Protein AF-A0A820G901-F1 (afdb_monomer_lite)

pLDDT: mean 82.89, std 12.98, range [43.38, 95.06]

Sequence (188 aa):
MTDSNKYHEYRKWFGLLWLIIESILLGGNIFGFSALFDILPKYGIYSNLCVNTTITNSSNANDEKVTENCEGRTGKYQLALTLGIWFYNLMPFFLGHMINYFGCRFVKLISTVFHIVGWLVLAFIKPGRDYLLFIHTVFTSISSSIILITGFVYSSYFSSNRRGLVSSLISGSSISSTMWFSIFQVNH

Radius of gyration: 21.98 Å; chains: 1; bounding box: 42×33×85 Å

Secondary structure (DSSP, 8-state):
--HHHHHHHHHHHHHHHHHHHHHHHHS-HHHHGGGGGTTGGGGTTTGGG-EEEE---SS-TT---EEEE-HHHHHHHHHHHHHHHHHHHHHHHHHHHHHHHH-HHHHHHHHHHHHHHHHHHHHT--TT-TTHHHHHHHHHHHHHHHHHHHHHHHHTTS-HHHHHHHHHHHHHHHHHTTHHHHHHHHT-

Foldseek 3Di:
DDVVVVVVVVVLVVVLVVLLVCLLQQAAQLVLLVLCLVVVVVQCQPVVQWDQDQPPPVPDPDDRPRDTDNVVVVVVSVVLSVLLVVLLVVLVVCLVVVCVPVNLVVLLVQLVVLRVVLVVLVVPDHHVVNCSSSSSSNSSSNSNSSSLVSQLVSLVPDDPVCSVVSNVSSVVSNNNSSVVSVVVSVVD

Structure (mmCIF, N/CA/C/O backbone):
data_AF-A0A820G901-F1
#
_entry.id   AF-A0A820G901-F1
#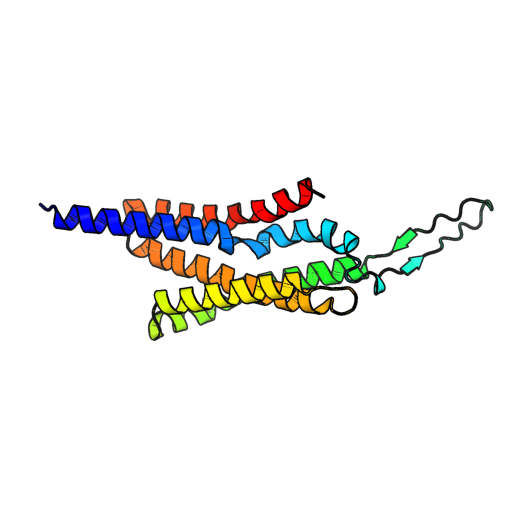
loop_
_atom_site.group_PDB
_atom_site.id
_atom_site.type_symbol
_atom_site.label_atom_id
_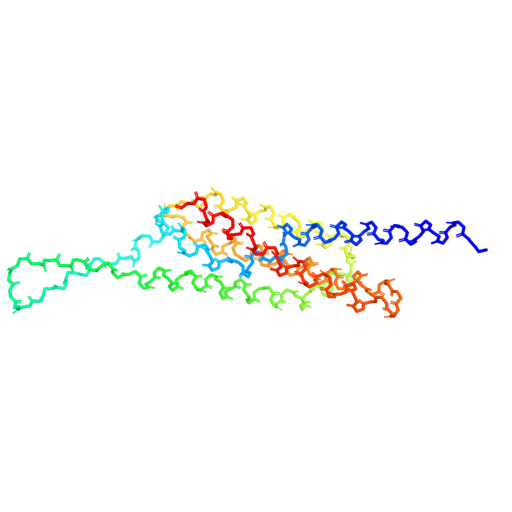atom_site.label_alt_id
_atom_site.label_comp_id
_atom_site.label_asym_id
_atom_site.label_entity_id
_atom_site.label_seq_id
_atom_site.pdbx_PDB_ins_code
_atom_site.Cartn_x
_atom_site.Cartn_y
_atom_site.Cartn_z
_atom_site.occupancy
_atom_site.B_iso_or_equiv
_atom_site.auth_seq_id
_atom_site.auth_comp_id
_atom_site.auth_asym_id
_atom_site.auth_atom_id
_atom_site.pdbx_PDB_model_num
ATOM 1 N N . MET A 1 1 ? 18.924 10.681 -35.967 1.00 48.88 1 MET A N 1
ATOM 2 C CA . MET A 1 1 ? 18.516 10.382 -34.575 1.00 48.88 1 MET A CA 1
ATOM 3 C C . MET A 1 1 ? 17.472 11.405 -34.151 1.00 48.88 1 MET A C 1
ATOM 5 O O . MET A 1 1 ? 17.832 12.562 -34.049 1.00 48.88 1 MET A O 1
ATOM 9 N N . THR A 1 2 ? 16.192 11.140 -33.912 1.00 50.91 2 THR A N 1
ATOM 10 C CA . THR A 1 2 ? 15.299 9.986 -34.124 1.00 50.91 2 THR A CA 1
ATOM 11 C C . THR A 1 2 ? 13.981 10.435 -33.476 1.00 50.91 2 THR A C 1
ATOM 13 O O . THR A 1 2 ? 13.868 10.387 -32.251 1.00 50.91 2 THR A O 1
ATOM 16 N N . ASP A 1 3 ? 12.990 10.896 -34.245 1.00 57.03 3 ASP A N 1
ATOM 17 C CA . ASP A 1 3 ? 11.671 11.225 -33.669 1.00 57.03 3 ASP A CA 1
ATOM 18 C C . ASP A 1 3 ? 11.068 10.012 -32.945 1.00 57.03 3 ASP A C 1
ATOM 20 O O . ASP A 1 3 ? 10.507 10.149 -31.860 1.00 57.03 3 ASP A O 1
ATOM 24 N N . SER A 1 4 ? 11.331 8.797 -33.442 1.00 61.41 4 SER A N 1
ATOM 25 C CA . SER A 1 4 ? 10.972 7.536 -32.779 1.00 61.41 4 SER A CA 1
ATOM 26 C C . SER A 1 4 ? 11.538 7.385 -31.358 1.00 61.41 4 SER A C 1
ATOM 28 O O . SER A 1 4 ? 10.887 6.794 -30.498 1.00 61.41 4 SER A O 1
ATOM 30 N N . ASN A 1 5 ? 12.716 7.947 -31.074 1.00 64.19 5 ASN A N 1
ATOM 31 C CA . ASN A 1 5 ? 13.359 7.855 -29.762 1.00 64.19 5 ASN A CA 1
ATOM 32 C C . ASN A 1 5 ? 12.751 8.864 -28.772 1.00 64.19 5 ASN A C 1
ATOM 34 O O . ASN A 1 5 ? 12.575 8.550 -27.596 1.00 64.19 5 ASN A O 1
ATOM 38 N N . LYS A 1 6 ? 12.325 10.040 -29.261 1.00 65.25 6 LYS A N 1
ATOM 39 C CA . LYS A 1 6 ? 11.550 11.003 -28.463 1.00 65.25 6 LYS A CA 1
ATOM 40 C C . LYS A 1 6 ? 10.208 10.412 -28.031 1.00 65.25 6 LYS A C 1
ATOM 42 O O . LYS A 1 6 ? 9.898 10.451 -26.843 1.00 65.25 6 LYS A O 1
ATOM 47 N N . TYR A 1 7 ? 9.447 9.802 -28.946 1.00 67.88 7 TYR A N 1
ATOM 48 C CA . TYR A 1 7 ? 8.170 9.149 -28.609 1.00 67.88 7 TYR A CA 1
ATOM 49 C C . TYR A 1 7 ? 8.329 8.068 -27.530 1.00 67.88 7 TYR A C 1
ATOM 51 O O . TYR A 1 7 ? 7.499 7.953 -26.624 1.00 67.88 7 TYR A O 1
ATOM 59 N N . HIS A 1 8 ? 9.421 7.303 -27.591 1.00 75.81 8 HIS A N 1
ATOM 60 C CA . HIS A 1 8 ? 9.699 6.250 -26.621 1.00 75.81 8 HIS A CA 1
ATOM 61 C C . HIS A 1 8 ? 10.051 6.794 -25.226 1.00 75.81 8 HIS A C 1
ATOM 63 O O . HIS A 1 8 ? 9.696 6.170 -24.225 1.00 75.81 8 HIS A O 1
ATOM 69 N N . GLU A 1 9 ? 10.708 7.954 -25.147 1.00 79.50 9 GLU A N 1
ATOM 70 C CA . GLU A 1 9 ? 10.990 8.652 -23.887 1.00 79.50 9 GLU A CA 1
ATOM 71 C C . GLU A 1 9 ? 9.727 9.296 -23.299 1.00 79.50 9 GLU A C 1
ATOM 73 O O . GLU A 1 9 ? 9.452 9.096 -22.116 1.00 79.50 9 GLU A O 1
ATOM 78 N N . TYR A 1 10 ? 8.900 9.979 -24.103 1.00 83.81 10 TYR A N 1
ATOM 79 C CA . TYR A 1 10 ? 7.632 10.550 -23.622 1.00 83.81 10 TYR A CA 1
ATOM 80 C C . TYR A 1 10 ? 6.729 9.480 -23.003 1.00 83.81 10 TYR A C 1
ATOM 82 O O . TYR A 1 10 ? 6.217 9.665 -21.901 1.00 83.81 10 TYR A O 1
ATOM 90 N N . ARG A 1 11 ? 6.591 8.317 -23.652 1.00 85.56 11 ARG A N 1
ATOM 91 C CA . ARG A 1 11 ? 5.766 7.215 -23.133 1.00 85.56 11 ARG A CA 1
ATOM 92 C C . ARG A 1 11 ? 6.244 6.702 -21.769 1.00 85.56 11 ARG A C 1
ATOM 94 O O . ARG A 1 11 ? 5.411 6.363 -20.931 1.00 85.56 11 ARG A O 1
ATOM 101 N N . LYS A 1 12 ? 7.561 6.669 -21.524 1.00 85.94 12 LYS A N 1
ATOM 102 C CA . LYS A 1 12 ? 8.124 6.272 -20.221 1.00 85.94 12 LYS A CA 1
ATOM 103 C C . LYS A 1 12 ? 7.783 7.282 -19.129 1.00 85.94 12 LYS A C 1
ATOM 105 O O . LYS A 1 12 ? 7.402 6.876 -18.032 1.00 85.94 12 LYS A O 1
ATOM 110 N N . TRP A 1 13 ? 7.889 8.576 -19.430 1.00 87.69 13 TRP A N 1
ATOM 111 C CA . TRP A 1 13 ? 7.553 9.648 -18.491 1.00 87.69 13 TRP A CA 1
ATOM 112 C C . TRP A 1 13 ? 6.055 9.716 -18.192 1.00 87.69 13 TRP A C 1
ATOM 114 O O . TRP A 1 13 ? 5.688 9.832 -17.028 1.00 87.69 13 TRP A O 1
ATOM 124 N N . PHE A 1 14 ? 5.190 9.541 -19.194 1.00 89.88 14 PHE A N 1
ATOM 125 C CA . PHE A 1 14 ? 3.746 9.418 -18.966 1.00 89.88 14 PHE A CA 1
ATOM 126 C C . PHE A 1 14 ? 3.404 8.200 -18.102 1.00 89.88 14 PHE A C 1
ATOM 128 O O . PHE A 1 14 ? 2.618 8.316 -17.166 1.00 89.88 14 PHE A O 1
ATOM 135 N N . GLY A 1 15 ? 4.030 7.047 -18.363 1.00 89.38 15 GLY A N 1
ATOM 136 C CA . GLY A 1 15 ? 3.854 5.859 -17.526 1.00 89.38 15 GLY A CA 1
ATOM 137 C C . GLY A 1 15 ? 4.350 6.061 -16.092 1.00 89.38 15 GLY A C 1
ATOM 138 O O . GLY A 1 15 ? 3.723 5.570 -15.158 1.00 89.38 15 GLY A O 1
ATOM 139 N N . LEU A 1 16 ? 5.432 6.825 -15.906 1.00 89.62 16 LEU A N 1
ATOM 140 C CA . LEU A 1 16 ? 5.933 7.188 -14.582 1.00 89.62 16 LEU A CA 1
ATOM 141 C C . LEU A 1 16 ? 4.968 8.121 -13.848 1.00 89.62 16 LEU A C 1
ATOM 143 O O . LEU A 1 16 ? 4.676 7.889 -12.683 1.00 89.62 16 LEU A O 1
ATOM 147 N N . LEU A 1 17 ? 4.462 9.154 -14.523 1.00 90.88 17 LEU A N 1
ATOM 148 C CA . LEU A 1 17 ? 3.498 10.085 -13.941 1.00 90.88 17 LEU A CA 1
ATOM 149 C C . LEU A 1 17 ? 2.231 9.348 -13.495 1.00 90.88 17 LEU A C 1
ATOM 151 O O . LEU A 1 17 ? 1.774 9.536 -12.373 1.00 90.88 17 LEU A O 1
ATOM 155 N N . TRP A 1 18 ? 1.710 8.465 -14.349 1.00 91.31 18 TRP A N 1
ATOM 156 C CA . TRP A 1 18 ? 0.564 7.624 -14.019 1.00 91.31 18 TRP A CA 1
ATOM 157 C C . TRP A 1 18 ? 0.836 6.734 -12.801 1.00 91.31 18 TRP A C 1
ATOM 159 O O . TRP A 1 18 ? 0.025 6.682 -11.882 1.00 91.31 18 TRP A O 1
ATOM 169 N N . LEU A 1 19 ? 2.009 6.095 -12.752 1.00 90.75 19 LEU A N 1
ATOM 170 C CA . LEU A 1 19 ? 2.422 5.283 -11.610 1.00 90.75 19 LEU A CA 1
ATOM 171 C C . LEU A 1 19 ? 2.518 6.106 -10.316 1.00 90.75 19 LEU A C 1
ATOM 173 O O . LEU A 1 19 ? 2.095 5.627 -9.274 1.00 90.75 19 LEU A O 1
ATOM 177 N N . ILE A 1 20 ? 3.046 7.332 -10.368 1.00 91.38 20 ILE A N 1
ATOM 178 C CA . ILE A 1 20 ? 3.124 8.223 -9.201 1.00 91.38 20 ILE A CA 1
ATOM 179 C C . ILE A 1 20 ? 1.720 8.572 -8.700 1.00 91.38 20 ILE A C 1
ATOM 181 O O . ILE A 1 20 ? 1.477 8.522 -7.498 1.00 91.38 20 ILE A O 1
ATOM 185 N N . ILE A 1 21 ? 0.789 8.887 -9.604 1.00 90.81 21 ILE A N 1
ATOM 186 C CA . ILE A 1 21 ? -0.607 9.170 -9.246 1.00 90.81 21 ILE A CA 1
ATOM 187 C C . ILE A 1 21 ? -1.241 7.944 -8.576 1.00 90.81 21 ILE A C 1
ATOM 189 O O . ILE A 1 21 ? -1.836 8.070 -7.508 1.00 90.81 21 ILE A O 1
ATOM 193 N N . GLU A 1 22 ? -1.065 6.752 -9.150 1.00 89.69 22 GLU A N 1
ATOM 194 C CA . GLU A 1 22 ? -1.537 5.502 -8.542 1.00 89.69 22 GLU A CA 1
ATOM 195 C C . GLU A 1 22 ? -0.908 5.264 -7.160 1.00 89.69 22 GLU A C 1
ATOM 197 O O . GLU A 1 22 ? -1.617 4.914 -6.220 1.00 89.69 22 GLU A O 1
ATOM 202 N N . SER A 1 23 ? 0.395 5.503 -6.997 1.00 89.69 23 SER A N 1
ATOM 203 C CA . SER A 1 23 ? 1.079 5.378 -5.705 1.00 89.69 23 SER A CA 1
ATOM 204 C C . SER A 1 23 ? 0.571 6.379 -4.664 1.00 89.69 23 SER A C 1
ATOM 206 O O . SER A 1 23 ? 0.454 6.019 -3.496 1.00 89.69 23 SER A O 1
ATOM 208 N N . ILE A 1 24 ? 0.220 7.607 -5.057 1.00 89.19 24 ILE A N 1
ATOM 209 C CA . ILE A 1 24 ? -0.359 8.611 -4.145 1.00 89.19 24 ILE A CA 1
ATOM 210 C C . ILE A 1 24 ? -1.772 8.220 -3.704 1.00 89.19 24 ILE A C 1
ATOM 212 O O . ILE A 1 24 ? -2.181 8.537 -2.590 1.00 89.19 24 ILE A O 1
ATOM 216 N N . LEU A 1 25 ? -2.537 7.553 -4.565 1.00 85.31 25 LEU A N 1
ATOM 217 C CA . LEU A 1 25 ? -3.906 7.146 -4.247 1.00 85.31 25 LEU A CA 1
ATOM 218 C C . LEU A 1 25 ? -3.963 5.832 -3.459 1.00 85.31 25 LEU A C 1
ATOM 220 O O . LEU A 1 25 ? -4.853 5.650 -2.635 1.00 85.31 25 LEU A O 1
ATOM 224 N N . LEU A 1 26 ? -3.031 4.912 -3.719 1.00 84.88 26 LEU A N 1
ATOM 225 C CA . LEU A 1 26 ? -3.150 3.514 -3.296 1.00 84.88 26 LEU A CA 1
ATOM 226 C C . LEU A 1 26 ? -1.966 3.022 -2.432 1.00 84.88 26 LEU A C 1
ATOM 228 O O . LEU A 1 26 ? -2.051 1.969 -1.795 1.00 84.88 26 LEU A O 1
ATOM 232 N N . GLY A 1 27 ? -0.832 3.726 -2.442 1.00 75.00 27 GLY A N 1
ATOM 233 C CA . GLY A 1 27 ? 0.481 3.176 -2.079 1.00 75.00 27 GLY A CA 1
ATOM 234 C C . GLY A 1 27 ? 0.841 3.125 -0.591 1.00 75.00 27 GLY A C 1
ATOM 235 O O . GLY A 1 27 ? 1.728 2.361 -0.227 1.00 75.00 27 GLY A O 1
ATOM 236 N N . GLY A 1 28 ? 0.184 3.880 0.283 1.00 69.44 28 GLY A N 1
ATOM 237 C CA . GLY A 1 28 ? 0.637 4.059 1.674 1.00 69.44 28 GLY A CA 1
ATOM 238 C C . GLY A 1 28 ? -0.484 4.083 2.691 1.00 69.44 28 GLY A C 1
ATOM 239 O O . GLY A 1 28 ? -0.306 4.601 3.790 1.00 69.44 28 GLY A O 1
ATOM 240 N N . ASN A 1 29 ? -1.613 3.449 2.377 1.00 75.25 29 ASN A N 1
ATOM 241 C CA . ASN A 1 29 ? -2.720 3.369 3.325 1.00 75.25 29 ASN A CA 1
ATOM 242 C C . ASN A 1 29 ? -2.334 2.693 4.644 1.00 75.25 29 ASN A C 1
ATOM 244 O O . ASN A 1 29 ? -2.840 3.073 5.694 1.00 75.25 29 ASN A O 1
ATOM 248 N N . ILE A 1 30 ? -1.380 1.756 4.620 1.00 83.69 30 ILE A N 1
ATOM 249 C CA . ILE A 1 30 ? -0.919 1.085 5.837 1.00 83.69 30 ILE A CA 1
ATOM 250 C C . ILE A 1 30 ? -0.109 2.002 6.766 1.00 83.69 30 ILE A C 1
ATOM 252 O O . ILE A 1 30 ? -0.238 1.908 7.983 1.00 83.69 30 ILE A O 1
ATOM 256 N N . PHE A 1 31 ? 0.688 2.924 6.218 1.00 82.69 31 PHE A N 1
ATOM 257 C CA . PHE A 1 31 ? 1.539 3.815 7.014 1.00 82.69 31 PHE A CA 1
ATOM 258 C C . PHE A 1 31 ? 0.740 4.943 7.686 1.00 82.69 31 PHE A C 1
ATOM 260 O O . PHE A 1 31 ? 1.175 5.478 8.700 1.00 82.69 31 PHE A O 1
ATOM 267 N N . GLY A 1 32 ? -0.432 5.289 7.142 1.00 83.19 32 GLY A N 1
ATOM 268 C CA . GLY A 1 32 ? -1.332 6.318 7.674 1.00 83.19 32 GLY A CA 1
ATOM 269 C C . GLY A 1 32 ? -2.442 5.753 8.560 1.00 83.19 32 GLY A C 1
ATOM 270 O O . GLY A 1 32 ? -3.197 6.512 9.159 1.00 83.19 32 GLY A O 1
ATOM 271 N N . PHE A 1 33 ? -2.542 4.426 8.666 1.00 84.88 33 PHE A N 1
ATOM 272 C CA . PHE A 1 33 ? -3.630 3.744 9.366 1.00 84.88 33 PHE A CA 1
ATOM 273 C C . PHE A 1 33 ? -3.697 4.082 10.864 1.00 84.88 33 PHE A C 1
ATOM 275 O O . PHE A 1 33 ? -4.778 4.067 11.443 1.00 84.88 33 PHE A O 1
ATOM 282 N N . SER A 1 34 ? -2.577 4.446 11.496 1.00 85.81 34 SER A N 1
ATOM 283 C CA . SER A 1 34 ? -2.553 4.876 12.901 1.00 85.81 34 SER A CA 1
ATOM 284 C C . SER A 1 34 ? -3.384 6.136 13.161 1.00 85.81 34 SER A C 1
ATOM 286 O O . SER A 1 34 ? -3.990 6.238 14.222 1.00 85.81 34 SER A O 1
ATOM 288 N N . ALA A 1 35 ? -3.498 7.053 12.193 1.00 85.75 35 ALA A N 1
ATOM 289 C CA . ALA A 1 35 ? -4.360 8.234 12.315 1.00 85.75 35 ALA A CA 1
ATOM 290 C C . ALA A 1 35 ? -5.852 7.861 12.414 1.00 85.75 35 ALA A C 1
ATOM 292 O O . ALA A 1 35 ? -6.662 8.605 12.963 1.00 85.75 35 ALA A O 1
ATOM 293 N N . LEU A 1 36 ? -6.226 6.674 11.928 1.00 83.31 36 LEU A N 1
ATOM 294 C CA . LEU A 1 36 ? -7.590 6.165 12.014 1.00 83.31 36 LEU A CA 1
ATOM 295 C C . LEU A 1 36 ? -7.958 5.731 13.447 1.00 83.31 36 LEU A C 1
ATOM 297 O O . LEU A 1 36 ? -9.143 5.621 13.763 1.00 83.31 36 LEU A O 1
ATOM 301 N N . PHE A 1 37 ? -6.977 5.515 14.334 1.00 84.50 37 PHE A N 1
ATOM 302 C CA . PHE A 1 37 ? -7.218 5.041 15.705 1.00 84.50 37 PHE A CA 1
ATOM 303 C C . PHE A 1 37 ? -7.954 6.072 16.561 1.00 84.50 37 PHE A C 1
ATOM 305 O O . PHE A 1 37 ? -8.679 5.679 17.471 1.00 84.50 37 PHE A O 1
ATOM 312 N N . ASP A 1 38 ? -7.831 7.357 16.228 1.00 82.00 38 ASP A N 1
ATOM 313 C CA . ASP A 1 38 ? -8.560 8.441 16.894 1.00 82.00 38 ASP A CA 1
ATOM 314 C C . ASP A 1 38 ? -9.996 8.581 16.361 1.00 82.00 38 ASP A C 1
ATOM 316 O O . ASP A 1 38 ? -10.899 9.043 17.059 1.00 82.00 38 ASP A O 1
ATOM 320 N N . ILE A 1 39 ? -10.228 8.152 15.117 1.00 84.50 39 ILE A N 1
ATOM 321 C CA . ILE A 1 39 ? -11.503 8.306 14.410 1.00 84.50 39 ILE A CA 1
ATOM 322 C C . ILE A 1 39 ? -12.432 7.113 14.681 1.00 84.50 39 ILE A C 1
ATOM 324 O O . ILE A 1 39 ? -13.620 7.303 14.932 1.00 84.50 39 ILE A O 1
ATOM 328 N N . LEU A 1 40 ? -11.915 5.878 14.673 1.00 83.12 40 LEU A N 1
ATOM 329 C CA . LEU A 1 40 ? -12.709 4.649 14.864 1.00 83.12 40 LEU A CA 1
ATOM 330 C C . LEU A 1 40 ? -13.524 4.611 16.173 1.00 83.12 40 LEU A C 1
ATOM 332 O O . LEU A 1 40 ? -14.666 4.143 16.132 1.00 83.12 40 LEU A O 1
ATOM 336 N N . PRO A 1 41 ? -13.020 5.121 17.317 1.00 81.69 41 PRO A N 1
ATOM 337 C CA . PRO A 1 41 ? -13.803 5.236 18.543 1.00 81.69 41 PRO A CA 1
ATOM 338 C C . PRO A 1 41 ? -15.066 6.088 18.386 1.00 81.69 41 PRO A C 1
ATOM 340 O O . PRO A 1 41 ? -16.095 5.727 18.952 1.00 81.69 41 PRO A O 1
ATOM 343 N N . LYS A 1 42 ? -15.031 7.160 17.575 1.00 81.62 42 LYS A N 1
ATOM 344 C CA . LYS A 1 42 ? -16.203 8.023 17.317 1.00 81.62 42 LYS A CA 1
ATOM 345 C C . LYS A 1 42 ? -17.348 7.252 16.643 1.00 81.62 42 LYS A C 1
ATOM 347 O O . LYS A 1 42 ? -18.510 7.600 16.817 1.00 81.62 42 LYS A O 1
ATOM 352 N N . TYR A 1 43 ? -17.028 6.180 15.916 1.00 81.25 43 TYR A N 1
ATOM 353 C CA . TYR A 1 43 ? -17.993 5.302 15.247 1.00 81.25 43 TYR A CA 1
ATOM 354 C C . TYR A 1 43 ? -18.409 4.085 16.089 1.00 81.25 43 TYR A C 1
ATOM 356 O O . TYR A 1 43 ? -19.142 3.222 15.606 1.00 81.25 43 TYR A O 1
ATOM 364 N N . GLY A 1 44 ? -17.951 3.992 17.342 1.00 78.31 44 GLY A N 1
ATOM 365 C CA . GLY A 1 44 ? -18.304 2.903 18.252 1.00 78.31 44 GLY A CA 1
ATOM 366 C C . GLY A 1 44 ? -17.696 1.548 17.880 1.00 78.31 44 GLY A C 1
ATOM 367 O O . GLY A 1 44 ? -18.188 0.522 18.347 1.00 78.31 44 GLY A O 1
ATOM 368 N N . ILE A 1 45 ? -16.647 1.522 17.052 1.00 81.56 45 ILE A N 1
ATOM 369 C CA . ILE A 1 45 ? -15.954 0.283 16.678 1.00 81.56 45 ILE A CA 1
ATOM 370 C C . ILE A 1 45 ? -15.192 -0.243 17.897 1.00 81.56 45 ILE A C 1
ATOM 372 O O . ILE A 1 45 ? -14.469 0.512 18.553 1.00 81.56 45 ILE A O 1
ATOM 376 N N . TYR A 1 46 ? -15.386 -1.525 18.228 1.00 80.06 46 TYR A N 1
ATOM 377 C CA . TYR A 1 46 ? -14.857 -2.162 19.437 1.00 80.06 46 TYR A CA 1
ATOM 378 C C . TYR A 1 46 ? -15.228 -1.442 20.746 1.00 80.06 46 TYR A C 1
ATOM 380 O O . TYR A 1 46 ? -14.511 -1.549 21.744 1.00 80.06 46 TYR A O 1
ATOM 388 N N . SER A 1 47 ? -16.347 -0.708 20.777 1.00 75.38 47 SER A N 1
ATOM 389 C CA . SER A 1 47 ? -16.861 -0.084 22.009 1.00 75.38 47 SER A CA 1
ATOM 390 C C . SER A 1 47 ? -17.168 -1.121 23.095 1.00 75.38 47 SER A C 1
ATOM 392 O O . SER A 1 47 ? -17.036 -0.841 24.280 1.00 75.38 47 SER A O 1
ATOM 394 N N . ASN A 1 48 ? -17.470 -2.358 22.694 1.00 74.75 48 ASN A N 1
ATOM 395 C CA . ASN A 1 48 ? -17.712 -3.490 23.586 1.00 74.75 48 ASN A CA 1
ATOM 396 C C . ASN A 1 48 ? -16.473 -3.961 24.373 1.00 74.75 48 ASN A C 1
ATOM 398 O O . ASN A 1 48 ? -16.613 -4.790 25.267 1.00 74.75 48 ASN A O 1
ATOM 402 N N . LEU A 1 49 ? -15.267 -3.511 24.007 1.00 74.12 49 LEU A N 1
ATOM 403 C CA . LEU A 1 49 ? -14.020 -3.843 24.709 1.00 74.12 49 LEU A CA 1
ATOM 404 C C . LEU A 1 49 ? -13.613 -2.788 25.744 1.00 74.12 49 LEU A C 1
ATOM 406 O O . LEU A 1 49 ? -12.581 -2.953 26.393 1.00 74.12 49 LEU A O 1
ATOM 410 N N . CYS A 1 50 ? -14.395 -1.720 25.892 1.00 78.94 50 CYS A N 1
ATOM 411 C CA . CYS A 1 50 ? -14.195 -0.730 26.936 1.00 78.94 50 CYS A CA 1
ATOM 412 C C . CYS A 1 50 ? -14.953 -1.146 28.200 1.00 78.94 50 CYS A C 1
ATOM 414 O O . CYS A 1 50 ? -16.141 -1.467 28.150 1.00 78.94 50 CYS A O 1
ATOM 416 N N . VAL A 1 51 ? -14.258 -1.157 29.337 1.00 74.00 51 VAL A N 1
ATOM 417 C CA . VAL A 1 51 ? -14.855 -1.442 30.646 1.00 74.00 51 VAL A CA 1
ATOM 418 C C . VAL A 1 51 ? -14.932 -0.138 31.429 1.00 74.00 51 VAL A C 1
ATOM 420 O O . VAL A 1 51 ? -13.910 0.513 31.668 1.00 74.00 51 VAL A O 1
ATOM 423 N N . ASN A 1 52 ? -16.136 0.231 31.868 1.00 65.19 52 ASN A N 1
ATOM 424 C CA . ASN A 1 52 ? -16.303 1.312 32.833 1.00 65.19 52 ASN A CA 1
ATOM 425 C C . ASN A 1 52 ? -15.701 0.857 34.158 1.00 65.19 52 ASN A C 1
ATOM 427 O O . ASN A 1 52 ? -16.255 -0.008 34.835 1.00 65.19 52 ASN A O 1
ATOM 431 N N . THR A 1 53 ? -14.543 1.413 34.505 1.00 57.31 53 THR A N 1
ATOM 432 C CA . THR A 1 53 ? -13.902 1.127 35.784 1.00 57.31 53 THR A CA 1
ATOM 433 C C . THR A 1 53 ? -14.301 2.238 36.742 1.00 57.31 53 THR A C 1
ATOM 435 O O . THR A 1 53 ? -13.836 3.373 36.625 1.00 57.31 53 THR A O 1
ATOM 438 N N . THR A 1 54 ? -15.205 1.934 37.669 1.00 54.25 54 THR A N 1
ATOM 439 C CA . THR A 1 54 ? -15.522 2.809 38.798 1.00 54.25 54 THR A CA 1
ATOM 440 C C . THR A 1 54 ? -14.374 2.738 39.792 1.00 54.25 54 THR A C 1
ATOM 442 O O . THR A 1 54 ? -14.239 1.781 40.553 1.00 54.25 54 THR A O 1
ATOM 445 N N . ILE A 1 55 ? -13.505 3.749 39.776 1.00 56.34 55 ILE A N 1
ATOM 446 C CA . ILE A 1 55 ? -12.490 3.904 40.816 1.00 56.34 55 ILE A CA 1
ATOM 447 C C . ILE A 1 55 ? -13.197 4.491 42.038 1.00 56.34 55 ILE A C 1
ATOM 449 O O . ILE A 1 55 ? -13.365 5.703 42.158 1.00 56.34 55 ILE A O 1
ATOM 453 N N . THR A 1 56 ? -13.638 3.633 42.957 1.00 48.19 56 THR A N 1
ATOM 454 C CA . THR A 1 56 ? -14.055 4.074 44.290 1.00 48.19 56 THR A CA 1
ATOM 455 C C . THR A 1 56 ? -12.809 4.464 45.077 1.00 48.19 56 THR A C 1
ATOM 457 O O . THR A 1 56 ? -12.184 3.626 45.726 1.00 48.19 56 THR A O 1
ATOM 460 N N . ASN A 1 57 ? -12.421 5.736 45.018 1.00 50.53 57 ASN A N 1
ATOM 461 C CA . ASN A 1 57 ? -11.459 6.272 45.973 1.00 50.53 57 ASN A CA 1
ATOM 462 C C . ASN A 1 57 ? -12.138 6.287 47.353 1.00 50.53 57 ASN A C 1
ATOM 464 O O . ASN A 1 57 ? -13.029 7.095 47.601 1.00 50.53 57 ASN A O 1
ATOM 468 N N . SER A 1 58 ? -11.740 5.378 48.250 1.00 53.31 58 SER A N 1
ATOM 469 C CA . SER A 1 58 ? -12.234 5.254 49.637 1.00 53.31 58 SER A CA 1
ATOM 470 C C . SER A 1 58 ? -11.834 6.419 50.560 1.00 53.31 58 SER A C 1
ATOM 472 O O . SER A 1 58 ? -11.575 6.231 51.745 1.00 53.31 58 SER A O 1
ATOM 474 N N . SER A 1 59 ? -11.806 7.642 50.049 1.00 53.53 59 SER A N 1
ATOM 475 C CA . SER A 1 59 ? -11.606 8.849 50.840 1.00 53.53 59 SER A CA 1
ATOM 476 C C . SER A 1 59 ? -12.277 10.007 50.111 1.00 53.53 59 SER A C 1
ATOM 478 O O . SER A 1 59 ? -11.722 10.539 49.153 1.00 53.53 59 SER A O 1
ATOM 480 N N . ASN A 1 60 ? -13.462 10.368 50.608 1.00 45.69 60 ASN A N 1
ATOM 481 C CA . ASN A 1 60 ? -14.363 11.442 50.176 1.00 45.69 60 ASN A CA 1
ATOM 482 C C . ASN A 1 60 ? -15.401 11.011 49.130 1.00 45.69 60 ASN A C 1
ATOM 484 O O . ASN A 1 60 ? -15.174 11.014 47.923 1.00 45.69 60 ASN A O 1
ATOM 488 N N . ALA A 1 61 ? -16.583 10.668 49.647 1.00 49.97 61 ALA A N 1
ATOM 489 C CA . ALA A 1 61 ? -17.821 10.629 48.888 1.00 49.97 61 ALA A CA 1
ATOM 490 C C . ALA A 1 61 ? -18.002 11.958 48.134 1.00 49.97 61 ALA A C 1
ATOM 492 O O . ALA A 1 61 ? -17.914 13.013 48.766 1.00 49.97 61 ALA A O 1
ATOM 493 N N . ASN A 1 62 ? -18.213 11.861 46.813 1.00 46.62 62 ASN A N 1
ATOM 494 C CA . ASN A 1 62 ? -18.896 12.799 45.897 1.00 46.62 62 ASN A CA 1
ATOM 495 C C . ASN A 1 62 ? -18.209 13.005 44.533 1.00 46.62 62 ASN A C 1
ATOM 497 O O . ASN A 1 62 ? -18.763 13.734 43.720 1.00 46.62 62 ASN A O 1
ATOM 501 N N . ASP A 1 63 ? -17.088 12.341 44.227 1.00 43.38 63 ASP A N 1
ATOM 502 C CA . ASP A 1 63 ? -16.491 12.395 42.879 1.00 43.38 63 ASP A CA 1
ATOM 503 C C . ASP A 1 63 ? -16.272 10.982 42.310 1.00 43.38 63 ASP A C 1
ATOM 505 O O . ASP A 1 63 ? -15.190 10.392 42.375 1.00 43.38 63 ASP A O 1
ATOM 509 N N . GLU A 1 64 ? -17.345 10.400 41.771 1.00 47.59 64 GLU A N 1
ATOM 510 C CA . GLU A 1 64 ? -17.296 9.163 40.990 1.00 47.59 64 GLU A CA 1
ATOM 511 C C . GLU A 1 64 ? -16.677 9.464 39.617 1.00 47.59 64 GLU A C 1
ATOM 513 O O . GLU A 1 64 ? -17.362 9.709 38.624 1.00 47.59 64 GLU A O 1
ATOM 518 N N . LYS A 1 65 ? -15.343 9.482 39.544 1.00 47.31 65 LYS A N 1
ATOM 519 C CA . LYS A 1 65 ? -14.639 9.593 38.265 1.00 47.31 65 LYS A CA 1
ATOM 520 C C . LYS A 1 65 ? -14.654 8.230 37.573 1.00 47.31 65 LYS A C 1
ATOM 522 O O . LYS A 1 65 ? -13.765 7.406 37.781 1.00 47.31 65 LYS A O 1
ATOM 527 N N . VAL A 1 66 ? -15.671 7.990 36.748 1.00 55.22 66 VAL A N 1
ATOM 528 C CA . VAL A 1 66 ? -15.717 6.828 35.852 1.00 55.22 66 VAL A CA 1
ATOM 529 C C . VAL A 1 66 ? -14.608 6.991 34.813 1.00 55.22 66 VAL A C 1
ATOM 531 O O . VAL A 1 66 ? -14.710 7.803 33.895 1.00 55.22 66 VAL A O 1
ATOM 534 N N . THR A 1 67 ? -13.515 6.250 34.972 1.00 57.09 67 THR A N 1
ATOM 535 C CA . THR A 1 67 ? -12.479 6.145 33.941 1.00 57.09 67 THR A CA 1
ATOM 536 C C . THR A 1 67 ? -12.805 4.957 33.047 1.00 57.09 67 THR A C 1
ATOM 538 O O . THR A 1 67 ? -12.802 3.809 33.494 1.00 57.09 67 THR A O 1
ATOM 541 N N . GLU A 1 68 ? -13.110 5.234 31.782 1.00 64.81 68 GLU A N 1
ATOM 542 C CA . GLU A 1 68 ? -13.317 4.210 30.761 1.00 64.81 68 GLU A CA 1
ATOM 543 C C . GLU A 1 68 ? -11.958 3.588 30.397 1.00 64.81 68 GLU A C 1
ATOM 545 O O . GLU A 1 68 ? -11.095 4.247 29.812 1.00 64.81 68 GLU A O 1
ATOM 550 N N . ASN A 1 69 ? -11.733 2.324 30.772 1.00 68.94 69 ASN A N 1
ATOM 551 C CA . ASN A 1 69 ? -10.532 1.602 30.366 1.00 68.94 69 ASN A CA 1
ATOM 552 C C . ASN A 1 69 ? -10.786 0.923 29.012 1.00 68.94 69 ASN A C 1
ATOM 554 O O . ASN A 1 69 ? -11.517 -0.064 28.932 1.00 68.94 69 ASN A O 1
ATOM 558 N N . CYS A 1 70 ? -10.176 1.457 27.953 1.00 79.62 70 CYS A N 1
ATOM 559 C CA . CYS A 1 70 ? -10.316 0.981 26.573 1.00 79.62 70 CYS A CA 1
ATOM 560 C C . CYS A 1 70 ? -9.041 0.324 26.016 1.00 79.62 70 CYS A C 1
ATOM 562 O O . CYS A 1 70 ? -8.881 0.231 24.795 1.00 79.62 70 CYS A O 1
ATOM 564 N N . GLU A 1 71 ? -8.119 -0.129 26.869 1.00 80.12 71 GLU A N 1
ATOM 565 C CA . GLU A 1 71 ? -6.839 -0.709 26.432 1.00 80.12 71 GLU A CA 1
ATOM 566 C C . GLU A 1 71 ? -7.030 -1.889 25.458 1.00 80.12 71 GLU A C 1
ATOM 568 O O . GLU A 1 71 ? -6.336 -1.992 24.442 1.00 80.12 71 GLU A O 1
ATOM 573 N N . GLY A 1 72 ? -8.062 -2.713 25.683 1.00 78.75 72 GLY A N 1
ATOM 574 C CA . GLY A 1 72 ? -8.417 -3.829 24.803 1.00 78.75 72 GLY A CA 1
ATOM 575 C C . GLY A 1 72 ? -8.755 -3.410 23.367 1.00 78.75 72 GLY A C 1
ATOM 576 O O . GLY A 1 72 ? -8.406 -4.120 22.423 1.00 78.75 72 GLY A O 1
ATOM 577 N N . ARG A 1 73 ? -9.376 -2.240 23.170 1.00 84.12 73 ARG A N 1
ATOM 578 C CA . ARG A 1 73 ? -9.695 -1.690 21.842 1.00 84.12 73 ARG A CA 1
ATOM 579 C C . ARG A 1 73 ? -8.432 -1.242 21.110 1.00 84.12 73 ARG A C 1
ATOM 581 O O . ARG A 1 73 ? -8.218 -1.629 19.961 1.00 84.12 73 ARG A O 1
ATOM 588 N N . THR A 1 74 ? -7.579 -0.472 21.782 1.00 85.19 74 THR A N 1
ATOM 589 C CA . THR A 1 74 ? -6.309 0.003 21.211 1.00 85.19 74 THR A CA 1
ATOM 590 C C . THR A 1 74 ? -5.409 -1.169 20.824 1.00 85.19 74 THR A C 1
ATOM 592 O O . THR A 1 74 ? -4.825 -1.162 19.740 1.00 85.19 74 THR A O 1
ATOM 595 N N . GLY A 1 75 ? -5.384 -2.230 21.638 1.00 88.62 75 GLY A N 1
ATOM 596 C CA . GLY A 1 75 ? -4.674 -3.466 21.312 1.00 88.62 75 GLY A CA 1
ATOM 597 C C . GLY A 1 75 ? -5.170 -4.135 20.023 1.00 88.62 75 GLY A C 1
ATOM 598 O O . GLY A 1 75 ? -4.360 -4.609 19.227 1.00 88.62 75 GLY A O 1
ATOM 599 N N . LYS A 1 76 ? -6.485 -4.137 19.748 1.00 90.31 76 LYS A N 1
ATOM 600 C CA . LYS A 1 76 ? -7.033 -4.684 18.488 1.00 90.31 76 LYS A CA 1
ATOM 601 C C . LYS A 1 76 ? -6.652 -3.846 17.271 1.00 90.31 76 LYS A C 1
ATOM 603 O O . LYS A 1 76 ? -6.317 -4.417 16.234 1.00 90.31 76 LYS A O 1
ATOM 608 N N . TYR A 1 77 ? -6.658 -2.523 17.395 1.00 90.19 77 TYR A N 1
ATOM 609 C CA . TYR A 1 77 ? -6.212 -1.627 16.327 1.00 90.19 77 TYR A CA 1
ATOM 610 C C . TYR A 1 77 ? -4.730 -1.810 16.002 1.00 90.19 77 TYR A C 1
ATOM 612 O O . TYR A 1 77 ? -4.366 -1.967 14.835 1.00 90.19 77 TYR A O 1
ATOM 620 N N . GLN A 1 78 ? -3.885 -1.880 17.030 1.00 92.25 78 GLN A N 1
ATOM 621 C CA . GLN A 1 78 ? -2.463 -2.165 16.865 1.00 92.25 78 GLN A CA 1
ATOM 622 C C . GLN A 1 78 ? -2.231 -3.542 16.241 1.00 92.25 78 GLN A C 1
ATOM 624 O O . GLN A 1 78 ? -1.437 -3.655 15.314 1.00 92.25 78 GLN A O 1
ATOM 629 N N . LEU A 1 79 ? -2.974 -4.570 16.661 1.00 92.75 79 LEU A N 1
ATOM 630 C CA . LEU A 1 79 ? -2.889 -5.899 16.056 1.00 92.75 79 LEU A CA 1
ATOM 631 C C . LEU A 1 79 ? -3.244 -5.874 14.562 1.00 92.75 79 LEU A C 1
ATOM 633 O O . LEU A 1 79 ? -2.561 -6.514 13.762 1.00 92.75 79 LEU A O 1
ATOM 637 N N . ALA A 1 80 ? -4.287 -5.133 14.173 1.00 92.94 80 ALA A N 1
ATOM 638 C CA . ALA A 1 80 ? -4.669 -4.982 12.769 1.00 92.94 80 ALA A CA 1
ATOM 639 C C . ALA A 1 80 ? -3.549 -4.317 11.956 1.00 92.94 80 ALA A C 1
ATOM 641 O O . ALA A 1 80 ? -3.190 -4.815 10.888 1.00 92.94 80 ALA A O 1
ATOM 642 N N . LEU A 1 81 ? -2.944 -3.253 12.494 1.00 92.62 81 LEU A N 1
ATOM 643 C CA . LEU A 1 81 ? -1.786 -2.592 11.890 1.00 92.62 81 LEU A CA 1
ATOM 644 C C . LEU A 1 81 ? -0.591 -3.547 11.752 1.00 92.62 81 LEU A C 1
ATOM 646 O O . LEU A 1 81 ? -0.011 -3.644 10.672 1.00 92.62 81 LEU A O 1
ATOM 650 N N . THR A 1 82 ? -0.240 -4.281 12.812 1.00 94.25 82 THR A N 1
ATOM 651 C CA . THR A 1 82 ? 0.863 -5.251 12.794 1.00 94.25 82 THR A CA 1
ATOM 652 C C . THR A 1 82 ? 0.642 -6.322 11.735 1.00 94.25 82 THR A C 1
ATOM 654 O O . THR A 1 82 ? 1.563 -6.610 10.974 1.00 94.25 82 THR A O 1
ATOM 657 N N . LEU A 1 83 ? -0.572 -6.875 11.639 1.00 94.69 83 LEU A N 1
ATOM 658 C CA . LEU A 1 83 ? -0.926 -7.842 10.599 1.00 94.69 83 LEU A CA 1
ATOM 659 C C . LEU A 1 83 ? -0.783 -7.238 9.201 1.00 94.69 83 LEU A C 1
ATOM 661 O O . LEU A 1 83 ? -0.180 -7.862 8.331 1.00 94.69 83 LEU A O 1
ATOM 665 N N . GLY A 1 84 ? -1.274 -6.016 8.991 1.00 94.12 84 GLY A N 1
ATOM 666 C CA . GLY A 1 84 ? -1.112 -5.306 7.725 1.00 94.12 84 GLY A CA 1
ATOM 667 C C . GLY A 1 84 ? 0.352 -5.155 7.314 1.00 94.12 84 GLY A C 1
ATOM 668 O O . GLY A 1 84 ? 0.725 -5.554 6.213 1.00 94.12 84 GLY A O 1
ATOM 669 N N . ILE A 1 85 ? 1.208 -4.674 8.221 1.00 94.06 85 ILE A N 1
ATOM 670 C CA . ILE A 1 85 ? 2.656 -4.551 7.986 1.00 94.06 85 ILE A CA 1
ATOM 671 C C . ILE A 1 85 ? 3.278 -5.919 7.678 1.00 94.06 85 ILE A C 1
ATOM 673 O O . ILE A 1 85 ? 4.114 -6.029 6.780 1.00 94.06 85 ILE A O 1
ATOM 677 N N . TRP A 1 86 ? 2.860 -6.972 8.379 1.00 94.81 86 TRP A N 1
ATOM 678 C CA . TRP A 1 86 ? 3.317 -8.335 8.116 1.00 94.81 86 TRP A CA 1
ATOM 679 C C . TRP A 1 86 ? 3.009 -8.766 6.680 1.00 94.81 86 TRP A C 1
ATOM 681 O O . TRP A 1 86 ? 3.914 -9.161 5.948 1.00 94.81 86 TRP A O 1
ATOM 691 N N . PHE A 1 87 ? 1.758 -8.619 6.235 1.00 94.50 87 PHE A N 1
ATOM 692 C CA . PHE A 1 87 ? 1.361 -8.956 4.865 1.00 94.50 87 PHE A CA 1
ATOM 693 C C . PHE A 1 87 ? 2.022 -8.059 3.818 1.00 94.50 87 PHE A C 1
ATOM 695 O O . PHE A 1 87 ? 2.423 -8.553 2.765 1.00 94.50 87 PHE A O 1
ATOM 702 N N . TYR A 1 88 ? 2.187 -6.769 4.116 1.00 93.50 88 TYR A N 1
ATOM 703 C CA . TYR A 1 88 ? 2.882 -5.821 3.250 1.00 93.50 88 TYR A CA 1
ATOM 704 C C . TYR A 1 88 ? 4.326 -6.257 2.962 1.00 93.50 88 TYR A C 1
ATOM 706 O O . TYR A 1 88 ? 4.787 -6.152 1.829 1.00 93.50 88 TYR A O 1
ATOM 714 N N . ASN A 1 89 ? 5.034 -6.779 3.968 1.00 93.25 89 ASN A N 1
ATOM 715 C CA . ASN A 1 89 ? 6.415 -7.250 3.823 1.00 93.25 89 ASN A CA 1
ATOM 716 C C . ASN A 1 89 ? 6.516 -8.694 3.311 1.00 93.25 89 ASN A C 1
ATOM 718 O O . ASN A 1 89 ? 7.500 -9.046 2.663 1.00 93.25 89 ASN A O 1
ATOM 722 N N . LEU A 1 90 ? 5.506 -9.527 3.570 1.00 93.56 90 LEU A N 1
ATOM 723 C CA . LEU A 1 90 ? 5.460 -10.916 3.114 1.00 93.56 90 LEU A CA 1
ATOM 724 C C . LEU A 1 90 ? 5.160 -11.020 1.612 1.00 93.56 90 LEU A C 1
ATOM 726 O O . LEU A 1 90 ? 5.739 -11.847 0.912 1.00 93.56 90 LEU A O 1
ATOM 730 N N . MET A 1 91 ? 4.261 -10.180 1.097 1.00 92.31 91 MET A N 1
ATOM 731 C CA . MET A 1 91 ? 3.787 -10.254 -0.286 1.00 92.31 91 MET A CA 1
ATOM 732 C C . MET A 1 91 ? 4.897 -10.124 -1.354 1.00 92.31 91 MET A C 1
ATOM 734 O O . MET A 1 91 ? 4.875 -10.912 -2.303 1.00 92.31 91 MET A O 1
ATOM 738 N N . PRO A 1 92 ? 5.908 -9.235 -1.223 1.00 90.75 92 PRO A N 1
ATOM 739 C CA . PRO A 1 92 ? 7.033 -9.151 -2.157 1.00 90.75 92 PRO A CA 1
ATOM 740 C C . PRO A 1 92 ? 7.745 -10.484 -2.434 1.00 90.75 92 PRO A C 1
ATOM 742 O O . PRO A 1 92 ? 8.197 -10.695 -3.560 1.00 90.75 92 PRO A O 1
ATOM 745 N N . PHE A 1 93 ? 7.801 -11.395 -1.453 1.00 89.31 93 PHE A N 1
ATOM 746 C CA . PHE A 1 93 ? 8.403 -12.723 -1.614 1.00 89.31 93 PHE A CA 1
ATOM 747 C C . PHE A 1 93 ? 7.709 -13.534 -2.717 1.00 89.31 93 PHE A C 1
ATOM 749 O O . PHE A 1 93 ? 8.358 -14.102 -3.593 1.00 89.31 93 PHE A O 1
ATOM 756 N N . PHE A 1 94 ? 6.376 -13.534 -2.720 1.00 90.19 94 PHE A N 1
ATOM 757 C CA . PHE A 1 94 ? 5.570 -14.234 -3.722 1.00 90.19 94 PHE A CA 1
ATOM 758 C C . PHE A 1 94 ? 5.456 -13.443 -5.026 1.00 90.19 94 PHE A C 1
ATOM 760 O O . PHE A 1 94 ? 5.357 -14.010 -6.118 1.00 90.19 94 PHE A O 1
ATOM 767 N N . LEU A 1 95 ? 5.501 -12.118 -4.922 1.00 90.44 95 LEU A N 1
ATOM 768 C CA . LEU A 1 95 ? 5.256 -11.224 -6.039 1.00 90.44 95 LEU A CA 1
ATOM 769 C C . LEU A 1 95 ? 6.291 -11.361 -7.157 1.00 90.44 95 LEU A C 1
ATOM 771 O O . LEU A 1 95 ? 5.933 -11.258 -8.328 1.00 90.44 95 LEU A O 1
ATOM 775 N N . GLY A 1 96 ? 7.553 -11.643 -6.817 1.00 86.81 96 GLY A N 1
ATOM 776 C CA . GLY A 1 96 ? 8.598 -11.893 -7.813 1.00 86.81 96 GLY A CA 1
ATOM 777 C C . GLY A 1 96 ? 8.243 -13.052 -8.751 1.00 86.81 96 GLY A C 1
ATOM 778 O O . GLY A 1 96 ? 8.398 -12.941 -9.967 1.00 86.81 96 GLY A O 1
ATOM 779 N N . HIS A 1 97 ? 7.672 -14.130 -8.207 1.00 89.06 97 HIS A N 1
ATOM 780 C CA . HIS A 1 97 ? 7.204 -15.259 -9.009 1.00 89.06 97 HIS A CA 1
ATOM 781 C C . HIS A 1 97 ? 6.007 -14.871 -9.892 1.00 89.06 97 HIS A C 1
ATOM 783 O O . HIS A 1 97 ? 6.000 -15.152 -11.091 1.00 89.06 97 HIS A O 1
ATOM 789 N N . MET A 1 98 ? 5.025 -14.158 -9.328 1.00 90.00 98 MET A N 1
ATOM 790 C CA . MET A 1 98 ? 3.834 -13.724 -10.069 1.00 90.00 98 MET A CA 1
ATOM 791 C C . MET A 1 98 ? 4.167 -12.775 -11.225 1.00 90.00 98 MET A C 1
ATOM 793 O O . MET A 1 98 ? 3.605 -12.913 -12.311 1.00 90.00 98 MET A O 1
ATOM 797 N N . ILE A 1 99 ? 5.082 -11.825 -11.014 1.00 90.88 99 ILE A N 1
ATOM 798 C CA . ILE A 1 99 ? 5.508 -10.872 -12.047 1.00 90.88 99 ILE A CA 1
ATOM 799 C C . ILE A 1 99 ? 6.211 -11.601 -13.194 1.00 90.88 99 ILE A C 1
ATOM 801 O O . ILE A 1 99 ? 5.974 -11.256 -14.351 1.00 90.88 99 ILE A O 1
ATOM 805 N N . ASN A 1 100 ? 7.028 -12.613 -12.895 1.00 88.50 100 ASN A N 1
ATOM 806 C CA . ASN A 1 100 ? 7.733 -13.373 -13.924 1.00 88.50 100 ASN A CA 1
ATOM 807 C C . ASN A 1 100 ? 6.785 -14.217 -14.787 1.00 88.50 100 ASN A C 1
ATOM 809 O O . ASN A 1 100 ? 7.016 -14.334 -15.987 1.00 88.50 100 ASN A O 1
ATOM 813 N N . TYR A 1 101 ? 5.725 -14.783 -14.201 1.00 92.06 101 TYR A N 1
ATOM 814 C CA . TYR A 1 101 ? 4.802 -15.659 -14.928 1.00 92.06 101 TYR A CA 1
ATOM 815 C C . TYR A 1 101 ? 3.671 -14.899 -15.641 1.00 92.06 101 TYR A C 1
ATOM 817 O O . TYR A 1 101 ? 3.427 -15.113 -16.824 1.00 92.06 101 TYR A O 1
ATOM 825 N N . PHE A 1 102 ? 2.987 -13.986 -14.942 1.00 89.75 102 PHE A N 1
ATOM 826 C CA . PHE A 1 102 ? 1.811 -13.277 -15.469 1.00 89.75 102 PHE A CA 1
ATOM 827 C C . PHE A 1 102 ? 2.124 -11.883 -16.029 1.00 89.75 102 PHE A C 1
ATOM 829 O O . PHE A 1 102 ? 1.284 -11.257 -16.681 1.00 89.75 102 PHE A O 1
ATOM 836 N N . GLY A 1 103 ? 3.324 -11.369 -15.766 1.00 89.12 103 GLY A N 1
ATOM 837 C CA . GLY A 1 103 ? 3.728 -10.026 -16.152 1.00 89.12 103 GLY A CA 1
ATOM 838 C C . GLY A 1 103 ? 3.235 -8.932 -15.200 1.00 89.12 103 GLY A C 1
ATOM 839 O O . GLY A 1 103 ? 2.230 -9.039 -14.497 1.00 89.12 103 GLY A O 1
ATOM 840 N N . CYS A 1 104 ? 3.946 -7.805 -15.222 1.00 87.81 104 CYS A N 1
ATOM 841 C CA . CYS A 1 104 ? 3.724 -6.681 -14.308 1.00 87.81 104 CYS A CA 1
ATOM 842 C C . CYS A 1 104 ? 2.330 -6.030 -14.453 1.00 87.81 104 CYS A C 1
ATOM 844 O O . CYS A 1 104 ? 1.718 -5.635 -13.463 1.00 87.81 104 CYS A O 1
ATOM 846 N N . ARG A 1 105 ? 1.779 -5.955 -15.674 1.00 87.81 105 ARG A N 1
ATOM 847 C CA . ARG A 1 105 ? 0.470 -5.313 -15.916 1.00 87.81 105 ARG A CA 1
ATOM 848 C C . ARG A 1 105 ? -0.691 -6.065 -15.272 1.00 87.81 105 ARG A C 1
ATOM 850 O O . ARG A 1 105 ? -1.569 -5.437 -14.691 1.00 87.81 105 ARG A O 1
ATOM 857 N N . PHE A 1 106 ? -0.685 -7.391 -15.373 1.00 90.62 106 PHE A N 1
ATOM 858 C CA . PHE A 1 106 ? -1.743 -8.226 -14.813 1.00 90.62 106 PHE A CA 1
ATOM 859 C C . PHE A 1 106 ? -1.739 -8.169 -13.283 1.00 90.62 106 PHE A C 1
ATOM 861 O O . PHE A 1 106 ? -2.769 -7.945 -12.654 1.00 90.62 106 PHE A O 1
ATOM 868 N N . VAL A 1 107 ? -0.546 -8.256 -12.694 1.00 92.88 107 VAL A N 1
ATOM 869 C CA . VAL A 1 107 ? -0.333 -8.137 -11.249 1.00 92.88 107 VAL A CA 1
ATOM 870 C C . VAL A 1 107 ? -0.809 -6.778 -10.711 1.00 92.88 107 VAL A C 1
ATOM 872 O O . VAL A 1 107 ? -1.450 -6.722 -9.661 1.00 92.88 107 VAL A O 1
ATOM 875 N N . LYS A 1 108 ? -0.577 -5.682 -11.448 1.00 91.00 108 LYS A N 1
ATOM 876 C CA . LYS A 1 108 ? -1.112 -4.360 -11.082 1.00 91.00 108 LYS A CA 1
ATOM 877 C C . LYS A 1 108 ? -2.640 -4.313 -11.092 1.00 91.00 108 LYS A C 1
ATOM 879 O O . LYS A 1 108 ? -3.216 -3.762 -10.162 1.00 91.00 108 LYS A O 1
ATOM 884 N N . LEU A 1 109 ? -3.291 -4.912 -12.089 1.00 92.38 109 LEU A N 1
ATOM 885 C CA . LEU A 1 109 ? -4.755 -4.944 -12.163 1.00 92.38 109 LEU A CA 1
ATOM 886 C C . LEU A 1 109 ? -5.364 -5.691 -10.969 1.00 92.38 109 LEU A C 1
ATOM 888 O O . LEU A 1 109 ? -6.324 -5.211 -10.369 1.00 92.38 109 LEU A O 1
ATOM 892 N N . ILE A 1 110 ? -4.756 -6.812 -10.568 1.00 92.81 110 ILE A N 1
ATOM 893 C CA . ILE A 1 110 ? -5.141 -7.534 -9.347 1.00 92.81 110 ILE A CA 1
ATOM 894 C C . ILE A 1 110 ? -5.004 -6.627 -8.124 1.00 92.81 110 ILE A C 1
ATOM 896 O O . ILE A 1 110 ? -5.924 -6.554 -7.312 1.00 92.81 110 ILE A O 1
ATOM 900 N N . SER A 1 111 ? -3.889 -5.902 -8.002 1.00 93.19 111 SER A N 1
ATOM 901 C CA . SER A 1 111 ? -3.695 -4.981 -6.882 1.00 93.19 111 SER A CA 1
ATOM 902 C C . SER A 1 111 ? -4.794 -3.923 -6.799 1.00 93.19 111 SER A C 1
ATOM 904 O O . SER A 1 111 ? -5.330 -3.699 -5.715 1.00 93.19 111 SER A O 1
ATOM 906 N N . THR A 1 112 ? -5.185 -3.314 -7.920 1.00 92.56 112 THR A N 1
ATOM 907 C CA . THR A 1 112 ? -6.269 -2.321 -7.941 1.00 92.56 112 THR A CA 1
ATOM 908 C C . THR A 1 112 ? -7.597 -2.921 -7.478 1.00 92.56 112 THR A C 1
ATOM 910 O O . THR A 1 112 ? -8.307 -2.296 -6.694 1.00 92.56 112 THR A O 1
ATOM 913 N N . VAL A 1 113 ? -7.920 -4.151 -7.891 1.00 94.50 113 VAL A N 1
ATOM 914 C CA . VAL A 1 113 ? -9.134 -4.850 -7.433 1.00 94.50 113 VAL A CA 1
ATOM 915 C C . VAL A 1 113 ? -9.091 -5.086 -5.924 1.00 94.50 113 VAL A C 1
ATOM 917 O O . VAL A 1 113 ? -10.048 -4.757 -5.226 1.00 94.50 113 VAL A O 1
ATOM 920 N N . PHE A 1 114 ? -7.971 -5.592 -5.403 1.00 94.38 114 PHE A N 1
ATOM 921 C CA . PHE A 1 114 ? -7.786 -5.794 -3.962 1.00 94.38 114 PHE A CA 1
ATOM 922 C C . PHE A 1 114 ? -7.914 -4.480 -3.189 1.00 94.38 114 PHE A C 1
ATOM 924 O O . PHE A 1 114 ? -8.497 -4.459 -2.106 1.00 94.38 114 PHE A O 1
ATOM 931 N N . HIS A 1 115 ? -7.430 -3.379 -3.765 1.00 93.69 115 HIS A N 1
ATOM 932 C CA . HIS A 1 115 ? -7.560 -2.055 -3.179 1.00 93.69 115 HIS A CA 1
ATOM 933 C C . HIS A 1 115 ? -9.017 -1.616 -3.049 1.00 93.69 115 HIS A C 1
ATOM 935 O O . HIS A 1 115 ? -9.452 -1.206 -1.974 1.00 93.69 115 HIS A O 1
ATOM 941 N N . ILE A 1 116 ? -9.776 -1.727 -4.142 1.00 94.00 116 ILE A N 1
ATOM 942 C CA . ILE A 1 116 ? -11.190 -1.342 -4.189 1.00 94.00 116 ILE A CA 1
ATOM 943 C C . ILE A 1 116 ? -11.988 -2.182 -3.194 1.00 94.00 116 ILE A C 1
ATOM 945 O O . ILE A 1 116 ? -12.775 -1.635 -2.427 1.00 94.00 116 ILE A O 1
ATOM 949 N N . VAL A 1 117 ? -11.744 -3.496 -3.152 1.00 95.06 117 VAL A N 1
ATOM 950 C CA . VAL A 1 117 ? -12.374 -4.394 -2.175 1.00 95.06 117 VAL A CA 1
ATOM 951 C C . VAL A 1 117 ? -12.021 -3.975 -0.749 1.00 95.06 117 VAL A C 1
ATOM 953 O O . VAL A 1 117 ? -12.910 -3.898 0.093 1.00 95.06 117 VAL A O 1
ATOM 956 N N . GLY A 1 118 ? -10.759 -3.639 -0.476 1.00 93.25 118 GLY A N 1
ATOM 957 C CA . GLY A 1 118 ? -10.327 -3.150 0.831 1.00 93.25 118 GLY A CA 1
ATOM 958 C C . GLY A 1 118 ? -11.104 -1.911 1.285 1.00 93.25 118 GLY A C 1
ATOM 959 O O . GLY A 1 118 ? -11.643 -1.896 2.391 1.00 93.25 118 GLY A O 1
ATOM 960 N N . TRP A 1 119 ? -11.218 -0.885 0.441 1.00 91.31 119 TRP A N 1
ATOM 961 C CA . TRP A 1 119 ? -12.002 0.318 0.762 1.00 91.31 119 TRP A CA 1
ATOM 962 C C . TRP A 1 119 ? -13.500 0.054 0.869 1.00 91.31 119 TRP A C 1
ATOM 964 O O . TRP A 1 119 ? -14.165 0.619 1.735 1.00 91.31 119 TRP A O 1
ATOM 974 N N . LEU A 1 120 ? -14.034 -0.836 0.037 1.00 93.88 120 LEU A N 1
ATOM 975 C CA . LEU A 1 120 ? -15.431 -1.236 0.119 1.00 93.88 120 LEU A CA 1
ATOM 976 C C . LEU A 1 120 ? -15.730 -1.911 1.465 1.00 93.88 120 LEU A C 1
ATOM 978 O O . LEU A 1 120 ? -16.730 -1.595 2.103 1.00 93.88 120 LEU A O 1
ATOM 982 N N . VAL A 1 121 ? -14.838 -2.788 1.935 1.00 93.31 121 VAL A N 1
ATOM 983 C CA . VAL A 1 121 ? -14.940 -3.420 3.259 1.00 93.31 121 VAL A CA 1
ATOM 984 C C . VAL A 1 121 ? -14.923 -2.370 4.371 1.00 93.31 121 VAL A C 1
ATOM 986 O O . VAL A 1 121 ? -15.745 -2.466 5.282 1.00 93.31 121 VAL A O 1
ATOM 989 N N . LEU A 1 122 ? -14.061 -1.348 4.272 1.00 89.62 122 LEU A N 1
ATOM 990 C CA . LEU A 1 122 ? -14.011 -0.236 5.232 1.00 89.62 122 LEU A CA 1
ATOM 991 C C . LEU A 1 122 ? -15.358 0.493 5.337 1.00 89.62 122 LEU A C 1
ATOM 993 O O . LEU A 1 122 ? -15.814 0.788 6.437 1.00 89.62 122 LEU A O 1
ATOM 997 N N . ALA A 1 123 ? -16.026 0.727 4.205 1.00 90.50 123 ALA A N 1
ATOM 998 C CA . ALA A 1 123 ? -17.318 1.411 4.166 1.00 90.50 123 ALA A CA 1
ATOM 999 C C . ALA A 1 123 ? -18.458 0.622 4.844 1.00 90.50 123 ALA A C 1
ATOM 1001 O O . ALA A 1 123 ? -19.452 1.209 5.272 1.00 90.50 123 ALA A O 1
ATOM 1002 N N . PHE A 1 124 ? -18.337 -0.704 4.961 1.00 90.44 124 PHE A N 1
ATOM 1003 C CA . P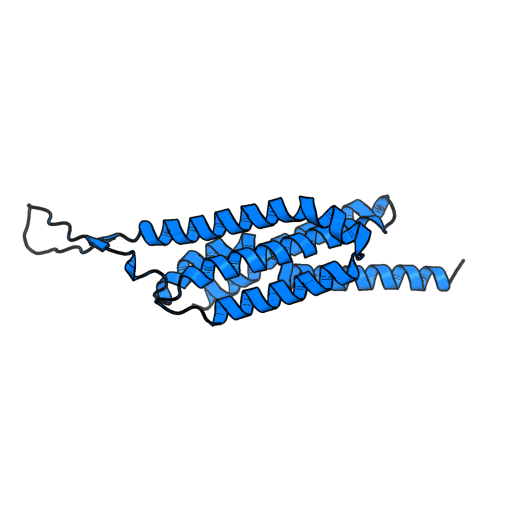HE A 1 124 ? -19.350 -1.560 5.591 1.00 90.44 124 PHE A CA 1
ATOM 1004 C C . PHE A 1 124 ? -19.109 -1.847 7.077 1.00 90.44 124 PHE A C 1
ATOM 1006 O O . PHE A 1 124 ? -19.933 -2.539 7.704 1.00 90.44 124 PHE A O 1
ATOM 1013 N N . ILE A 1 125 ? -18.021 -1.317 7.646 1.00 90.31 125 ILE A N 1
ATOM 1014 C CA . ILE A 1 125 ? -17.711 -1.460 9.067 1.00 90.31 125 ILE A CA 1
ATOM 1015 C C . ILE A 1 125 ? -18.797 -0.760 9.889 1.00 90.31 125 ILE A C 1
ATOM 1017 O O . ILE A 1 125 ? -19.135 0.401 9.675 1.00 90.31 125 ILE A O 1
ATOM 1021 N N . LYS A 1 126 ? -19.376 -1.511 10.824 1.00 87.38 126 LYS A N 1
ATOM 1022 C CA . LYS A 1 126 ? -20.393 -1.063 11.778 1.00 87.38 126 LYS A CA 1
ATOM 1023 C C . LYS A 1 126 ? -20.133 -1.757 13.117 1.00 87.38 126 LYS A C 1
ATOM 1025 O O . LYS A 1 126 ? -19.581 -2.861 13.075 1.00 87.38 126 LYS A O 1
ATOM 1030 N N . PRO A 1 127 ? -20.589 -1.187 14.247 1.00 82.38 127 PRO A N 1
ATOM 1031 C CA . PRO A 1 127 ? -20.516 -1.848 15.547 1.00 82.38 127 PRO A CA 1
ATOM 1032 C C . PRO A 1 127 ? -21.077 -3.275 15.471 1.00 82.38 127 PRO A C 1
ATOM 1034 O O . PRO A 1 127 ? -22.181 -3.487 14.962 1.00 82.38 127 PRO A O 1
ATOM 1037 N N . GLY A 1 128 ? -20.295 -4.258 15.917 1.00 82.00 128 GLY A N 1
ATOM 1038 C CA . GLY A 1 128 ? -20.637 -5.686 15.844 1.00 82.00 128 GLY A CA 1
ATOM 1039 C C . GLY A 1 128 ? -20.100 -6.414 14.604 1.00 82.00 128 GLY A C 1
ATOM 1040 O O . GLY A 1 128 ? -20.166 -7.640 14.535 1.00 82.00 128 GLY A O 1
ATOM 1041 N N . ARG A 1 129 ? -19.505 -5.695 13.641 1.00 86.69 129 ARG A N 1
ATOM 1042 C CA . ARG A 1 129 ? -18.730 -6.266 12.518 1.00 86.69 129 ARG A CA 1
ATOM 1043 C C . ARG A 1 129 ? -17.311 -5.708 12.470 1.00 86.69 129 ARG A C 1
ATOM 1045 O O . ARG A 1 129 ? -16.728 -5.516 11.407 1.00 86.69 129 ARG A O 1
ATOM 1052 N N . ASP A 1 130 ? -16.751 -5.476 13.644 1.00 86.44 130 ASP A N 1
ATOM 1053 C CA . ASP A 1 130 ? -15.478 -4.783 13.833 1.00 86.44 130 ASP A CA 1
ATOM 1054 C C . ASP A 1 130 ? -14.289 -5.587 13.270 1.00 86.44 130 ASP A C 1
ATOM 1056 O O . ASP A 1 130 ? -13.266 -5.023 12.877 1.00 86.44 130 ASP A O 1
ATOM 1060 N N . TYR A 1 131 ? -14.448 -6.913 13.140 1.00 88.62 131 TYR A N 1
ATOM 1061 C CA . TYR A 1 131 ? -13.458 -7.804 12.527 1.00 88.62 131 TYR A CA 1
ATOM 1062 C C . TYR A 1 131 ? -13.180 -7.478 11.048 1.00 88.62 131 TYR A C 1
ATOM 1064 O O . TYR A 1 131 ? -12.103 -7.798 10.547 1.00 88.62 131 TYR A O 1
ATOM 1072 N N . LEU A 1 132 ? -14.114 -6.812 10.352 1.00 91.94 132 LEU A N 1
ATOM 1073 C CA . LEU A 1 132 ? -13.925 -6.347 8.973 1.00 91.94 132 LEU A CA 1
ATOM 1074 C C . LEU A 1 132 ? -12.750 -5.368 8.857 1.00 91.94 132 LEU A C 1
ATOM 1076 O O . LEU A 1 132 ? -12.144 -5.281 7.791 1.00 91.94 132 LEU A O 1
ATOM 1080 N N . LEU A 1 133 ? -12.377 -4.693 9.951 1.00 91.75 133 LEU A N 1
ATOM 1081 C CA . LEU A 1 133 ? -11.199 -3.832 9.991 1.00 91.75 133 LEU A CA 1
ATOM 1082 C C . LEU A 1 133 ? -9.926 -4.616 9.653 1.00 91.75 133 LEU A C 1
ATOM 1084 O O . LEU A 1 133 ? -9.132 -4.158 8.843 1.00 91.75 133 LEU A O 1
ATOM 1088 N N . PHE A 1 134 ? -9.770 -5.832 10.187 1.00 92.81 134 PHE A N 1
ATOM 1089 C CA . PHE A 1 134 ? -8.625 -6.688 9.864 1.00 92.81 134 PHE A CA 1
ATOM 1090 C C . PHE A 1 134 ? -8.592 -7.045 8.378 1.00 92.81 134 PHE A C 1
ATOM 1092 O O . PHE A 1 134 ? -7.539 -6.978 7.747 1.00 92.81 134 PHE A O 1
ATOM 1099 N N . ILE A 1 135 ? -9.750 -7.391 7.810 1.00 93.88 135 ILE A N 1
ATOM 1100 C CA . ILE A 1 135 ? -9.869 -7.732 6.389 1.00 93.88 135 ILE A CA 1
ATOM 1101 C C . ILE A 1 135 ? -9.477 -6.522 5.534 1.00 93.88 135 ILE A C 1
ATOM 1103 O O . ILE A 1 135 ? -8.649 -6.656 4.634 1.00 93.88 135 ILE A O 1
ATOM 1107 N N . HIS A 1 136 ? -9.997 -5.335 5.852 1.00 93.12 136 HIS A N 1
ATOM 1108 C CA . HIS A 1 136 ? -9.607 -4.093 5.188 1.00 93.12 136 HIS A CA 1
ATOM 1109 C C . HIS A 1 136 ? -8.085 -3.887 5.216 1.00 93.12 136 HIS A C 1
ATOM 1111 O O . HIS A 1 136 ? -7.473 -3.670 4.164 1.00 93.12 136 HIS A O 1
ATOM 1117 N N . THR A 1 1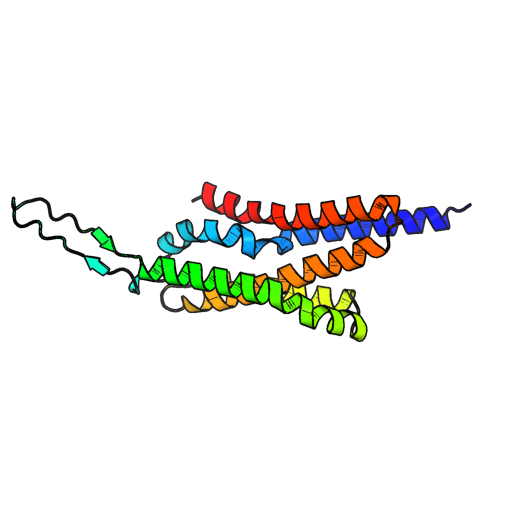37 ? -7.464 -3.986 6.395 1.00 92.62 137 THR A N 1
ATOM 1118 C CA . THR A 1 137 ? -6.030 -3.723 6.553 1.00 92.62 137 THR A CA 1
ATOM 1119 C C . THR A 1 137 ? -5.182 -4.729 5.774 1.00 92.62 137 THR A C 1
ATOM 1121 O O . THR A 1 137 ? -4.205 -4.335 5.141 1.00 92.62 137 THR A O 1
ATOM 1124 N N . VAL A 1 138 ? -5.562 -6.010 5.737 1.00 94.44 138 VAL A N 1
ATOM 1125 C CA . VAL A 1 138 ? -4.841 -7.040 4.967 1.00 94.44 138 VAL A CA 1
ATOM 1126 C C . VAL A 1 138 ? -4.947 -6.788 3.460 1.00 94.44 138 VAL A C 1
ATOM 1128 O O . VAL A 1 138 ? -3.926 -6.753 2.773 1.00 94.44 138 VAL A O 1
ATOM 1131 N N . PHE A 1 139 ? -6.156 -6.570 2.935 1.00 94.38 139 PHE A N 1
ATOM 1132 C CA . PHE A 1 139 ? -6.367 -6.365 1.496 1.00 94.38 139 PHE A CA 1
ATOM 1133 C C . PHE A 1 139 ? -5.653 -5.113 0.978 1.00 94.38 139 PHE A C 1
ATOM 1135 O O . PHE A 1 139 ? -4.985 -5.158 -0.059 1.00 94.38 139 PHE A O 1
ATOM 1142 N N . THR A 1 140 ? -5.751 -4.006 1.718 1.00 93.25 140 THR A N 1
ATOM 1143 C CA . THR A 1 140 ? -5.077 -2.756 1.348 1.00 93.25 140 THR A CA 1
ATOM 1144 C C . THR A 1 140 ? -3.559 -2.874 1.457 1.00 93.25 140 THR A C 1
ATOM 1146 O O . THR A 1 140 ? -2.869 -2.433 0.545 1.00 93.25 140 THR A O 1
ATOM 1149 N N . SER A 1 141 ? -3.030 -3.552 2.480 1.00 94.00 141 SER A N 1
ATOM 1150 C CA . SER A 1 141 ? -1.585 -3.790 2.634 1.00 94.00 141 SER A CA 1
ATOM 1151 C C . SER A 1 141 ? -1.001 -4.628 1.499 1.00 94.00 141 SER A C 1
ATOM 1153 O O . SER A 1 141 ? 0.042 -4.285 0.939 1.00 94.00 141 SER A O 1
ATOM 1155 N N . ILE A 1 142 ? -1.692 -5.703 1.111 1.00 94.31 142 ILE A N 1
ATOM 1156 C CA . ILE A 1 142 ? -1.310 -6.523 -0.042 1.00 94.31 142 ILE A CA 1
ATOM 1157 C C . ILE A 1 142 ? -1.280 -5.656 -1.301 1.00 94.31 142 ILE A C 1
ATOM 1159 O O . ILE A 1 142 ? -0.266 -5.616 -1.995 1.00 94.31 142 ILE A O 1
ATOM 1163 N N . SER A 1 143 ? -2.351 -4.908 -1.565 1.00 94.12 143 SER A N 1
ATOM 1164 C CA . SER A 1 143 ? -2.427 -4.015 -2.720 1.00 94.12 143 SER A CA 1
ATOM 1165 C C . SER A 1 143 ? -1.280 -2.990 -2.754 1.00 94.12 143 SER A C 1
ATOM 1167 O O . SER A 1 143 ? -0.566 -2.900 -3.760 1.00 94.12 143 SER A O 1
ATOM 1169 N N . SER A 1 144 ? -1.048 -2.272 -1.650 1.00 92.62 144 SER A N 1
ATOM 1170 C CA . SER A 1 144 ? 0.003 -1.256 -1.547 1.00 92.62 144 SER A CA 1
ATOM 1171 C C . SER A 1 144 ? 1.394 -1.845 -1.800 1.00 92.62 144 SER A C 1
ATOM 1173 O O . SER A 1 144 ? 2.177 -1.265 -2.554 1.00 92.62 144 SER A O 1
ATOM 1175 N N . SER A 1 145 ? 1.683 -3.036 -1.258 1.00 93.12 145 SER A N 1
ATOM 1176 C CA . SER A 1 145 ? 2.968 -3.713 -1.490 1.00 93.12 145 SER A CA 1
ATOM 1177 C C . SER A 1 145 ? 3.193 -4.032 -2.972 1.00 93.12 145 SER A C 1
ATOM 1179 O O . SER A 1 145 ? 4.278 -3.801 -3.510 1.00 93.12 145 SER A O 1
ATOM 1181 N N . ILE A 1 146 ? 2.146 -4.487 -3.670 1.00 93.19 146 ILE A N 1
ATOM 1182 C CA . ILE A 1 146 ? 2.217 -4.825 -5.091 1.00 93.19 146 ILE A CA 1
ATOM 1183 C C . ILE A 1 146 ? 2.517 -3.581 -5.929 1.00 93.19 146 ILE A C 1
ATOM 1185 O O . ILE A 1 146 ? 3.352 -3.632 -6.836 1.00 93.19 146 ILE A O 1
ATOM 1189 N N . ILE A 1 147 ? 1.869 -2.456 -5.624 1.00 91.88 147 ILE A N 1
ATOM 1190 C CA . ILE A 1 147 ? 2.063 -1.191 -6.346 1.00 91.88 147 ILE A CA 1
ATOM 1191 C C . ILE A 1 147 ? 3.493 -0.684 -6.170 1.00 91.88 147 ILE A C 1
ATOM 1193 O O . ILE A 1 147 ? 4.137 -0.329 -7.158 1.00 91.88 147 ILE A O 1
ATOM 1197 N N . LEU A 1 148 ? 4.026 -0.731 -4.946 1.00 91.62 148 LEU A N 1
ATOM 1198 C CA . LEU A 1 148 ? 5.392 -0.287 -4.685 1.00 91.62 148 LEU A CA 1
ATOM 1199 C C . LEU A 1 148 ? 6.422 -1.135 -5.451 1.00 91.62 148 LEU A C 1
ATOM 1201 O O . LEU A 1 148 ? 7.266 -0.596 -6.170 1.00 91.62 148 LEU A O 1
ATOM 1205 N N . ILE A 1 149 ? 6.341 -2.464 -5.343 1.00 92.00 149 ILE A N 1
ATOM 1206 C CA . ILE A 1 149 ? 7.315 -3.363 -5.980 1.00 92.00 149 ILE A CA 1
ATOM 1207 C C . ILE A 1 149 ? 7.224 -3.300 -7.505 1.00 92.00 149 ILE A C 1
ATOM 1209 O O . ILE A 1 149 ? 8.250 -3.217 -8.182 1.00 92.00 149 ILE A O 1
ATOM 1213 N N . THR A 1 150 ? 6.014 -3.291 -8.070 1.00 91.62 150 THR A N 1
ATOM 1214 C CA . THR A 1 150 ? 5.843 -3.129 -9.523 1.00 91.62 150 THR A CA 1
ATOM 1215 C C . THR A 1 150 ? 6.388 -1.784 -10.010 1.00 91.62 150 THR A C 1
ATOM 1217 O O . THR A 1 150 ? 6.939 -1.713 -11.111 1.00 91.62 150 THR A O 1
ATOM 1220 N N . GLY A 1 151 ? 6.333 -0.742 -9.175 1.00 90.06 151 GLY A N 1
ATOM 1221 C CA . GLY A 1 151 ? 6.995 0.530 -9.428 1.00 90.06 151 GLY A CA 1
ATOM 1222 C C . GLY A 1 151 ? 8.524 0.438 -9.433 1.00 90.06 151 GLY A C 1
ATOM 1223 O O . GLY A 1 151 ? 9.166 0.966 -10.341 1.00 90.06 151 GLY A O 1
ATOM 1224 N N . PHE A 1 152 ? 9.139 -0.294 -8.504 1.00 90.81 152 PHE A N 1
ATOM 1225 C CA . PHE A 1 152 ? 10.589 -0.526 -8.556 1.00 90.81 152 PHE A CA 1
ATOM 1226 C C . PHE A 1 152 ? 11.018 -1.339 -9.776 1.00 90.81 152 PHE A C 1
ATOM 1228 O O . PHE A 1 152 ? 12.029 -1.024 -10.399 1.00 90.81 152 PHE A O 1
ATOM 1235 N N . VAL A 1 153 ? 10.226 -2.330 -10.189 1.00 90.75 153 VAL A N 1
ATOM 1236 C CA . VAL A 1 153 ? 10.464 -3.017 -11.466 1.00 90.75 153 VAL A CA 1
ATOM 1237 C C . VAL A 1 153 ? 10.379 -2.015 -12.621 1.00 90.75 153 VAL A C 1
ATOM 1239 O O . VAL A 1 153 ? 11.203 -2.055 -13.534 1.00 90.75 153 VAL A O 1
ATOM 1242 N N . TYR A 1 154 ? 9.443 -1.063 -12.566 1.00 88.56 154 TYR A N 1
ATOM 1243 C CA . TYR A 1 154 ? 9.317 -0.016 -13.577 1.00 88.56 154 TYR A CA 1
ATOM 1244 C C . TYR A 1 154 ? 10.530 0.935 -13.630 1.00 88.56 154 TYR A C 1
ATOM 1246 O O . TYR A 1 154 ? 10.951 1.342 -14.715 1.00 88.56 154 TYR A O 1
ATOM 1254 N N . SER A 1 155 ? 11.147 1.255 -12.488 1.00 87.81 155 SER A N 1
ATOM 1255 C CA . SER A 1 155 ? 12.325 2.137 -12.449 1.00 87.81 155 SER A CA 1
ATOM 1256 C C . SER A 1 155 ? 13.522 1.542 -13.200 1.00 87.81 155 SER A C 1
ATOM 1258 O O . SER A 1 155 ? 14.291 2.282 -13.816 1.00 87.81 155 SER A O 1
ATOM 1260 N N . SER A 1 156 ? 13.637 0.210 -13.249 1.00 87.44 156 SER A N 1
ATOM 1261 C CA . SER A 1 156 ? 14.725 -0.492 -13.944 1.00 87.44 156 SER A CA 1
ATOM 1262 C C . SER A 1 156 ? 14.768 -0.242 -15.464 1.00 87.44 156 SER A C 1
ATOM 1264 O O . SER A 1 156 ? 15.845 -0.312 -16.067 1.00 87.44 156 SER A O 1
ATOM 1266 N N . TYR A 1 157 ? 13.640 0.142 -16.082 1.00 86.00 157 TYR A N 1
ATOM 1267 C CA . TYR A 1 157 ? 13.560 0.481 -17.512 1.00 86.00 157 TYR A CA 1
ATOM 1268 C C . TYR A 1 157 ? 14.196 1.836 -17.866 1.00 86.00 157 TYR A C 1
ATOM 1270 O O . TYR A 1 157 ? 14.400 2.134 -19.047 1.00 86.00 157 TYR A O 1
ATOM 1278 N N . PHE A 1 158 ? 14.511 2.673 -16.874 1.00 86.06 158 PHE A N 1
ATOM 1279 C CA . PHE A 1 158 ? 15.220 3.933 -17.093 1.00 86.06 158 PHE A CA 1
ATOM 1280 C C . PHE A 1 158 ? 16.731 3.708 -17.208 1.00 86.06 158 PHE A C 1
ATOM 1282 O O . PHE A 1 158 ? 17.264 2.683 -16.785 1.00 86.06 158 PHE A O 1
ATOM 1289 N N . SER A 1 159 ? 17.445 4.665 -17.802 1.00 83.62 159 SER A N 1
ATOM 1290 C CA . SER A 1 159 ? 18.909 4.627 -17.887 1.00 83.62 159 SER A CA 1
ATOM 1291 C C . SER A 1 159 ? 19.552 4.740 -16.501 1.00 83.62 159 SER A C 1
ATOM 1293 O O . SER A 1 159 ? 18.973 5.351 -15.603 1.00 83.62 159 SER A O 1
ATOM 1295 N N . SER A 1 160 ? 20.762 4.189 -16.330 1.00 80.19 160 SER A N 1
ATOM 1296 C CA . SER A 1 160 ? 21.457 4.113 -15.030 1.00 80.19 160 SER A CA 1
ATOM 1297 C C . SER A 1 160 ? 21.467 5.442 -14.254 1.00 80.19 160 SER A C 1
ATOM 1299 O O . SER A 1 160 ? 21.081 5.470 -13.089 1.00 80.19 160 SER A O 1
ATOM 1301 N N . ASN A 1 161 ? 21.750 6.567 -14.928 1.00 85.62 161 ASN A N 1
ATOM 1302 C CA . ASN A 1 161 ? 21.754 7.904 -14.311 1.00 85.62 161 ASN A CA 1
ATOM 1303 C C . ASN A 1 161 ? 20.386 8.384 -13.793 1.00 85.62 161 ASN A C 1
ATOM 1305 O O . ASN A 1 161 ? 20.339 9.280 -12.958 1.00 85.62 161 ASN A O 1
ATOM 1309 N N . ARG A 1 162 ? 19.271 7.849 -14.302 1.00 84.50 162 ARG A N 1
ATOM 1310 C CA . ARG A 1 162 ? 17.907 8.275 -13.937 1.00 84.50 162 ARG A CA 1
ATOM 1311 C C . ARG A 1 162 ? 17.188 7.273 -13.034 1.00 84.50 162 ARG A C 1
ATOM 1313 O O . ARG A 1 162 ? 16.210 7.650 -12.396 1.00 84.50 162 ARG A O 1
ATOM 1320 N N . ARG A 1 163 ? 17.671 6.028 -12.935 1.00 87.38 163 ARG A N 1
ATOM 1321 C CA . ARG A 1 163 ? 17.059 4.963 -12.116 1.00 87.38 163 ARG A CA 1
ATOM 1322 C C . ARG A 1 163 ? 16.869 5.379 -10.661 1.00 87.38 163 ARG A C 1
ATOM 1324 O O . ARG A 1 163 ? 15.766 5.236 -10.149 1.00 87.38 163 ARG A O 1
ATOM 1331 N N . GLY A 1 164 ? 17.909 5.941 -10.038 1.00 88.44 164 GLY A N 1
ATOM 1332 C CA . GLY A 1 164 ? 17.872 6.352 -8.629 1.00 88.44 164 GLY A CA 1
ATOM 1333 C C . GLY A 1 164 ? 16.824 7.431 -8.339 1.00 88.44 164 GLY A C 1
ATOM 1334 O O . GLY A 1 164 ? 16.068 7.310 -7.377 1.00 88.44 164 GLY A O 1
ATOM 1335 N N . LEU A 1 165 ? 16.725 8.438 -9.216 1.00 89.56 165 LEU A N 1
ATOM 1336 C CA . LEU A 1 165 ? 15.692 9.479 -9.133 1.00 89.56 165 LEU A CA 1
ATOM 1337 C C . LEU A 1 165 ? 14.287 8.893 -9.289 1.00 89.56 165 LEU A C 1
ATOM 1339 O O . LEU A 1 165 ? 13.378 9.242 -8.548 1.00 89.56 165 LEU A O 1
ATOM 1343 N N . VAL A 1 166 ? 14.095 7.979 -10.240 1.00 90.81 166 VAL A N 1
ATOM 1344 C CA . VAL A 1 166 ? 12.785 7.356 -10.462 1.00 90.81 166 VAL A CA 1
ATOM 1345 C C . VAL A 1 166 ? 12.383 6.479 -9.274 1.00 90.81 166 VAL A C 1
ATOM 1347 O O . VAL A 1 166 ? 11.243 6.554 -8.823 1.00 90.81 166 VAL A O 1
ATOM 1350 N N . SER A 1 167 ? 13.303 5.683 -8.722 1.00 89.00 167 SER A N 1
ATOM 1351 C CA . SER A 1 167 ? 13.011 4.862 -7.544 1.00 89.00 167 SER A CA 1
ATOM 1352 C C . SER A 1 167 ? 12.698 5.701 -6.308 1.00 89.00 167 SER A C 1
ATOM 1354 O O . SER A 1 167 ? 11.773 5.357 -5.577 1.00 89.00 167 SER A O 1
ATOM 1356 N N . SER A 1 168 ? 13.415 6.808 -6.080 1.00 92.12 168 SER A N 1
ATOM 1357 C CA . SER A 1 168 ? 13.144 7.671 -4.927 1.00 92.12 168 SER A CA 1
ATOM 1358 C C . SER A 1 168 ? 11.798 8.385 -5.053 1.00 92.12 168 SER A C 1
ATOM 1360 O O . SER A 1 168 ? 11.076 8.473 -4.064 1.00 92.12 168 SER A O 1
ATOM 1362 N N . LEU A 1 169 ? 11.408 8.809 -6.261 1.00 92.00 169 LEU A N 1
ATOM 1363 C CA . LEU A 1 169 ? 10.082 9.377 -6.524 1.00 92.00 169 LEU A CA 1
ATOM 1364 C C . LEU A 1 169 ? 8.954 8.372 -6.246 1.00 92.00 169 LEU A C 1
ATOM 1366 O O . LEU A 1 169 ? 7.934 8.735 -5.662 1.00 92.00 169 LEU A O 1
ATOM 1370 N N . ILE A 1 170 ? 9.132 7.105 -6.622 1.00 91.38 170 ILE A N 1
ATOM 1371 C CA . ILE A 1 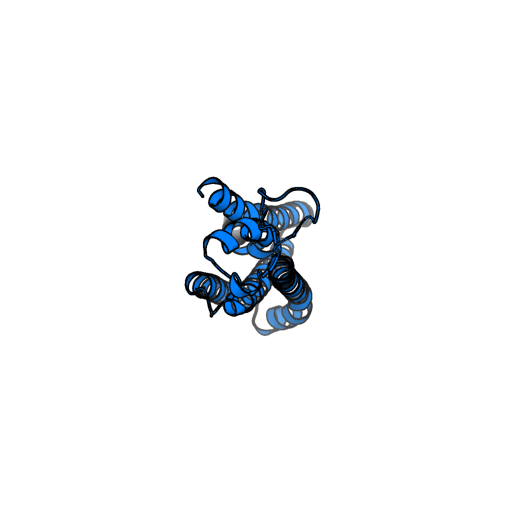170 ? 8.139 6.045 -6.381 1.00 91.38 170 ILE A CA 1
ATOM 1372 C C . ILE A 1 170 ? 8.014 5.734 -4.883 1.00 91.38 170 ILE A C 1
ATOM 1374 O O . ILE A 1 170 ? 6.900 5.667 -4.362 1.00 91.38 170 ILE A O 1
ATOM 1378 N N . SER A 1 171 ? 9.131 5.598 -4.165 1.00 90.38 171 SER A N 1
ATOM 1379 C CA . SER A 1 171 ? 9.106 5.406 -2.708 1.00 90.38 171 SER A CA 1
ATOM 1380 C C . SER A 1 171 ? 8.488 6.601 -1.990 1.00 90.38 171 SER A C 1
ATOM 1382 O O . SER A 1 171 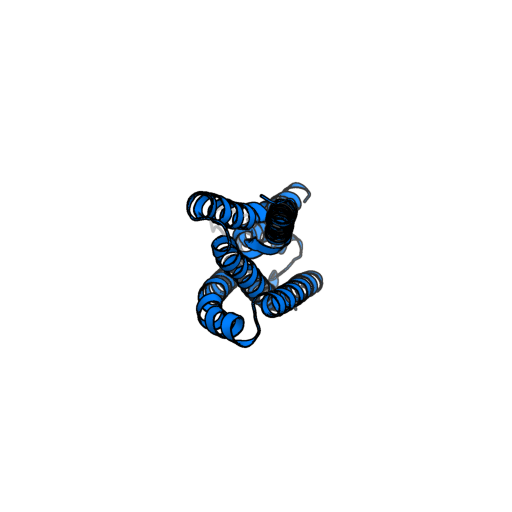? 7.614 6.430 -1.145 1.00 90.38 171 SER A O 1
ATOM 1384 N N . GLY A 1 172 ? 8.922 7.813 -2.351 1.00 90.62 172 GLY A N 1
ATOM 1385 C CA . GLY A 1 172 ? 8.448 9.055 -1.753 1.00 90.62 172 GLY A CA 1
ATOM 1386 C C . GLY A 1 172 ? 6.946 9.229 -1.938 1.00 90.62 172 GLY A C 1
ATOM 1387 O O . GLY A 1 172 ? 6.231 9.387 -0.957 1.00 90.62 172 GLY A O 1
ATOM 1388 N N . SER A 1 173 ? 6.452 9.094 -3.172 1.00 90.75 173 SER A N 1
ATOM 1389 C CA . SER A 1 173 ? 5.013 9.180 -3.467 1.00 90.75 173 SER A CA 1
ATOM 1390 C C . SER A 1 173 ? 4.182 8.150 -2.701 1.00 90.75 173 SER A C 1
ATOM 1392 O O . SER A 1 173 ? 3.121 8.488 -2.177 1.00 90.75 173 SER A O 1
ATOM 1394 N N . SER A 1 174 ? 4.683 6.918 -2.575 1.00 87.94 174 SER A N 1
ATOM 1395 C CA . SER A 1 174 ? 3.996 5.863 -1.826 1.00 87.94 174 SER A CA 1
ATOM 1396 C C . SER A 1 174 ? 3.885 6.209 -0.340 1.00 87.94 174 SER A C 1
ATOM 1398 O O . SER A 1 174 ? 2.810 6.073 0.231 1.00 87.94 174 SER A O 1
ATOM 1400 N N . ILE A 1 175 ? 4.943 6.731 0.287 1.00 85.50 175 ILE A N 1
ATOM 1401 C CA . ILE A 1 175 ? 4.911 7.146 1.701 1.00 85.50 175 ILE A CA 1
ATOM 1402 C C . ILE A 1 175 ? 4.043 8.404 1.895 1.00 85.50 175 ILE A C 1
ATOM 1404 O O . ILE A 1 175 ? 3.294 8.502 2.866 1.00 85.50 175 ILE A O 1
ATOM 1408 N N . SER A 1 176 ? 4.080 9.355 0.958 1.00 88.56 176 SER A N 1
ATOM 1409 C CA . SER A 1 176 ? 3.291 10.594 1.030 1.00 88.56 176 SER A CA 1
ATOM 1410 C C . SER A 1 176 ? 1.778 10.377 0.933 1.00 88.56 176 SER A C 1
ATOM 1412 O O . SER A 1 176 ? 1.018 11.214 1.410 1.00 88.56 176 SER A O 1
ATOM 1414 N N . SER A 1 177 ? 1.318 9.260 0.367 1.00 87.44 177 SER A N 1
ATOM 1415 C CA . SER A 1 177 ? -0.117 8.939 0.279 1.00 87.44 177 SER A CA 1
ATOM 1416 C C . SER A 1 177 ? -0.824 8.819 1.639 1.00 87.44 177 SER A C 1
ATOM 1418 O O . SER A 1 177 ? -2.044 8.947 1.717 1.00 87.44 177 SER A O 1
ATOM 1420 N N . THR A 1 178 ? -0.074 8.653 2.734 1.00 85.12 178 THR A N 1
ATOM 1421 C CA . THR A 1 178 ? -0.608 8.675 4.109 1.00 85.12 178 THR A CA 1
ATOM 1422 C C . THR A 1 178 ? -1.362 9.958 4.445 1.00 85.12 178 THR A C 1
ATOM 1424 O O . THR A 1 178 ? -2.263 9.935 5.284 1.00 85.12 178 THR A O 1
ATOM 1427 N N . MET A 1 179 ? -1.045 11.056 3.748 1.00 82.44 179 MET A N 1
ATOM 1428 C CA . MET A 1 179 ? -1.664 12.367 3.933 1.00 82.44 179 MET A CA 1
ATOM 1429 C C . MET A 1 179 ? -3.193 12.333 3.799 1.00 82.44 179 MET A C 1
ATOM 1431 O O . MET A 1 179 ? -3.868 13.134 4.443 1.00 82.44 179 MET A O 1
ATOM 1435 N N . TRP A 1 180 ? -3.759 11.390 3.034 1.00 79.19 180 TRP A N 1
ATOM 1436 C CA . TRP A 1 180 ? -5.212 11.223 2.935 1.00 79.19 180 TRP A CA 1
ATOM 1437 C C . TRP A 1 180 ? -5.872 11.009 4.300 1.00 79.19 180 TRP A C 1
ATOM 1439 O O . TRP A 1 180 ? -6.886 11.640 4.588 1.00 79.19 180 TRP A O 1
ATOM 1449 N N . PHE A 1 181 ? -5.276 10.194 5.175 1.00 76.25 181 PHE A N 1
ATOM 1450 C CA . PHE A 1 181 ? -5.823 9.944 6.513 1.00 76.25 181 PHE A CA 1
ATOM 1451 C C . PHE A 1 181 ? -5.733 11.177 7.409 1.00 76.25 181 PHE A C 1
ATOM 1453 O O . PHE A 1 181 ? -6.668 11.456 8.156 1.00 76.25 181 PHE A O 1
ATOM 1460 N N . SER A 1 182 ? -4.659 11.960 7.282 1.00 70.12 182 SER A N 1
ATOM 1461 C CA . SER A 1 182 ? -4.516 13.227 8.005 1.00 70.12 182 SER A CA 1
ATOM 1462 C C . SER A 1 182 ? -5.580 14.247 7.590 1.00 70.12 182 SER A C 1
ATOM 1464 O O . SER A 1 182 ? -6.121 14.944 8.442 1.00 70.12 182 SER A O 1
ATOM 1466 N N . ILE A 1 183 ? -5.939 14.308 6.302 1.00 73.69 183 ILE A N 1
ATOM 1467 C CA . ILE A 1 183 ? -7.020 15.185 5.820 1.00 73.69 183 ILE A CA 1
ATOM 1468 C C . ILE A 1 183 ? -8.365 14.778 6.436 1.00 73.69 183 ILE A C 1
ATOM 1470 O O . ILE A 1 183 ? -9.125 15.639 6.878 1.00 73.69 183 ILE A O 1
ATOM 1474 N N . PHE A 1 184 ? -8.660 13.476 6.502 1.00 70.25 184 PHE A N 1
ATOM 1475 C CA . PHE A 1 184 ? -9.890 12.993 7.138 1.00 70.25 184 PHE A CA 1
ATOM 1476 C C . PHE A 1 184 ? -9.931 13.271 8.643 1.00 70.25 184 PHE A C 1
ATOM 1478 O O . PHE A 1 184 ? -11.004 13.549 9.170 1.00 70.25 184 PHE A O 1
ATOM 1485 N N . GLN A 1 185 ? -8.782 13.238 9.319 1.00 70.69 185 GLN A N 1
ATOM 1486 C CA . GLN A 1 185 ? -8.681 13.539 10.745 1.00 70.69 185 GLN A CA 1
ATOM 1487 C C . GLN A 1 185 ? -8.961 15.014 11.062 1.00 70.69 185 GLN A C 1
ATOM 1489 O O . GLN A 1 185 ? -9.605 15.299 12.061 1.00 70.69 185 GLN A O 1
ATOM 1494 N N . VAL A 1 186 ? -8.514 15.957 10.223 1.00 66.56 186 VAL A N 1
ATOM 1495 C CA . VAL A 1 186 ? -8.717 17.402 10.463 1.00 66.56 186 VAL A CA 1
ATOM 1496 C C . VAL A 1 186 ? -10.183 17.823 10.304 1.00 66.56 186 VAL A C 1
ATOM 1498 O O . VAL A 1 186 ? -10.633 18.751 10.969 1.00 66.56 186 VAL A O 1
ATOM 1501 N N . ASN A 1 187 ? -10.940 17.145 9.441 1.00 59.72 187 ASN A N 1
ATOM 1502 C CA . ASN A 1 187 ? -12.333 17.498 9.157 1.00 59.72 187 ASN A CA 1
ATOM 1503 C C . ASN A 1 187 ? -13.353 16.940 10.177 1.00 59.72 187 ASN A C 1
ATOM 1505 O O . ASN A 1 187 ? -14.551 17.142 9.980 1.00 59.72 187 ASN A O 1
ATOM 1509 N N . HIS A 1 188 ? -12.918 16.243 11.237 1.00 49.91 188 HIS A N 1
ATOM 1510 C CA . HIS A 1 188 ? -13.788 15.524 12.183 1.00 49.91 188 HIS A CA 1
ATOM 1511 C C . HIS A 1 188 ? -13.380 15.663 13.648 1.00 49.91 188 HIS A C 1
ATOM 1513 O O . HIS A 1 188 ? -14.297 15.651 14.502 1.00 49.91 188 HIS A O 1
#